Protein AF-A0A843RRA9-F1 (afdb_monomer_lite)

pLDDT: mean 78.69, std 22.49, range [29.92, 98.31]

Sequence (185 aa):
MVGRVSLPRRHGRLGEAALPRPLRYHLAGPRSEPVPTIMHVRDLYIYPLKSCAGGRLDAAQLDRFGLVGDRRWMLVDRAGRFLSQRELPRMALLRVTAYFGALAVSAPDRSTLTVSVPAAQAPRVPVTVWRDRCEALDAGDEAARWMCAFVERECRLVYAPDDFLRPVDRAHVSGRELMGVNSRL

Structure (mmCIF, N/CA/C/O backbone):
data_AF-A0A843RRA9-F1
#
_entry.id   AF-A0A843RRA9-F1
#
loop_
_atom_site.group_PDB
_atom_site.id
_atom_site.type_symbol
_atom_site.label_atom_id
_atom_site.label_alt_id
_atom_site.label_comp_id
_atom_site.label_asym_id
_atom_site.label_entity_id
_atom_site.label_seq_id
_atom_site.pdbx_PDB_ins_code
_atom_site.Cartn_x
_atom_site.Cartn_y
_atom_site.Cartn_z
_atom_site.occupancy
_atom_site.B_iso_or_equiv
_atom_site.auth_seq_id
_atom_site.auth_comp_id
_atom_site.auth_asym_id
_atom_site.auth_atom_id
_atom_site.pdbx_PDB_model_num
ATOM 1 N N . MET A 1 1 ? 96.261 5.147 16.335 1.00 38.25 1 MET A N 1
ATOM 2 C CA . MET A 1 1 ? 97.203 4.018 16.488 1.00 38.25 1 MET A CA 1
ATOM 3 C C . MET A 1 1 ? 96.522 2.772 15.950 1.00 38.25 1 MET A C 1
ATOM 5 O O . MET A 1 1 ? 95.340 2.585 16.199 1.00 38.25 1 MET A O 1
ATOM 9 N N . VAL A 1 2 ? 97.233 2.036 15.104 1.00 32.25 2 VAL A N 1
ATOM 10 C CA . VAL A 1 2 ? 96.758 0.934 14.256 1.00 32.25 2 VAL A CA 1
ATOM 11 C C . VAL A 1 2 ? 96.455 -0.317 15.089 1.00 32.25 2 VAL A C 1
ATOM 13 O O . VAL A 1 2 ? 97.193 -0.613 16.021 1.00 32.25 2 VAL A O 1
ATOM 16 N N . GLY A 1 3 ? 95.430 -1.081 14.701 1.00 31.62 3 GLY A N 1
ATOM 17 C CA . GLY A 1 3 ? 95.184 -2.437 15.200 1.00 31.62 3 GLY A CA 1
ATOM 18 C C . GLY A 1 3 ? 94.235 -3.212 14.284 1.00 31.62 3 GLY A C 1
ATOM 19 O O . GLY A 1 3 ? 93.022 -3.121 14.419 1.00 31.62 3 GLY A O 1
ATOM 20 N N . ARG A 1 4 ? 94.805 -3.938 13.315 1.00 37.12 4 ARG A N 1
ATOM 21 C CA . ARG A 1 4 ? 94.151 -4.973 12.487 1.00 37.12 4 ARG A CA 1
ATOM 22 C C . ARG A 1 4 ? 94.133 -6.310 13.244 1.00 37.12 4 ARG A C 1
ATOM 24 O O . ARG A 1 4 ? 94.991 -6.486 14.101 1.00 37.12 4 ARG A O 1
ATOM 31 N N . VAL A 1 5 ? 93.252 -7.230 12.803 1.00 31.20 5 VAL A N 1
ATOM 32 C CA . VAL A 1 5 ? 93.248 -8.731 12.866 1.00 31.20 5 VAL A CA 1
ATOM 33 C C . VAL A 1 5 ? 91.802 -9.175 13.178 1.00 31.20 5 VAL A C 1
ATOM 35 O O . VAL A 1 5 ? 91.191 -8.590 14.056 1.00 31.20 5 VAL A O 1
ATOM 38 N N . SER A 1 6 ? 91.124 -10.157 12.575 1.00 29.92 6 SER A N 1
ATOM 39 C CA . SER A 1 6 ? 91.285 -11.043 11.411 1.00 29.92 6 SER A CA 1
ATOM 40 C C . SER A 1 6 ? 89.908 -11.690 11.135 1.00 29.92 6 SER A C 1
ATOM 42 O O . SER A 1 6 ? 89.098 -11.834 12.048 1.00 29.92 6 SER A O 1
ATOM 44 N N . LEU A 1 7 ? 89.637 -12.091 9.887 1.00 36.97 7 LEU A N 1
ATOM 45 C CA . LEU A 1 7 ? 88.449 -12.870 9.478 1.00 36.97 7 LEU A CA 1
ATOM 46 C C . LEU A 1 7 ? 88.547 -14.340 9.941 1.00 36.97 7 LEU A C 1
ATOM 48 O O . LEU A 1 7 ? 89.654 -14.855 10.099 1.00 36.97 7 LEU A O 1
ATOM 52 N N . PRO A 1 8 ? 87.417 -15.070 10.007 1.00 35.50 8 PRO A N 1
ATOM 53 C CA . PRO A 1 8 ? 87.211 -16.041 8.933 1.00 35.50 8 PRO A CA 1
ATOM 54 C C . PRO A 1 8 ? 85.776 -16.098 8.396 1.00 35.50 8 PRO A C 1
ATOM 56 O O . PRO A 1 8 ? 84.782 -15.967 9.105 1.00 35.50 8 PRO A O 1
ATOM 59 N N . ARG A 1 9 ? 85.701 -16.378 7.093 1.00 39.75 9 ARG A N 1
ATOM 60 C CA . ARG A 1 9 ? 84.490 -16.778 6.380 1.00 39.75 9 ARG A CA 1
ATOM 61 C C . ARG A 1 9 ? 83.984 -18.119 6.919 1.00 39.75 9 ARG A C 1
ATOM 63 O O . ARG A 1 9 ? 84.727 -19.096 6.908 1.00 39.75 9 ARG A O 1
ATOM 70 N N . ARG A 1 10 ? 82.695 -18.199 7.249 1.00 40.25 10 ARG A N 1
ATOM 71 C CA . ARG A 1 10 ? 81.916 -19.442 7.163 1.00 40.25 10 ARG A CA 1
ATOM 72 C C . ARG A 1 10 ? 80.566 -19.142 6.524 1.00 40.25 10 ARG A C 1
ATOM 74 O O . ARG A 1 10 ? 79.783 -18.353 7.037 1.00 40.25 10 ARG A O 1
ATOM 81 N N . HIS A 1 11 ? 80.336 -19.770 5.375 1.00 39.66 11 HIS A N 1
ATOM 82 C CA . HIS A 1 11 ? 79.011 -19.956 4.799 1.00 39.66 11 HIS A CA 1
ATOM 83 C C . HIS A 1 11 ? 78.177 -20.795 5.773 1.00 39.66 11 HIS A C 1
ATOM 85 O O . HIS A 1 11 ? 78.466 -21.971 5.980 1.00 39.66 11 HIS A O 1
ATOM 91 N N . GLY A 1 12 ? 77.154 -20.184 6.363 1.00 35.34 12 GLY A N 1
ATOM 92 C CA . GLY A 1 12 ? 76.080 -20.869 7.070 1.00 35.34 12 GLY A CA 1
ATOM 93 C C . GLY A 1 12 ? 74.763 -20.502 6.403 1.00 35.34 12 GLY A C 1
ATOM 94 O O . GLY A 1 12 ? 74.360 -19.344 6.445 1.00 35.34 12 GLY A O 1
ATOM 95 N N . ARG A 1 13 ? 74.124 -21.481 5.753 1.00 41.00 13 ARG A N 1
ATOM 96 C CA . ARG A 1 13 ? 72.733 -21.406 5.288 1.00 41.00 13 ARG A CA 1
ATOM 97 C C . ARG A 1 13 ? 71.843 -20.994 6.464 1.00 41.00 13 ARG A C 1
ATOM 99 O O . ARG A 1 13 ? 71.737 -21.752 7.424 1.00 41.00 13 ARG A O 1
ATOM 106 N N . LEU A 1 14 ? 71.183 -19.844 6.368 1.00 38.94 14 LEU A N 1
ATOM 107 C CA . LEU A 1 14 ? 69.994 -19.556 7.166 1.00 38.94 14 LEU A CA 1
ATOM 108 C C . LEU A 1 14 ? 68.774 -19.893 6.314 1.00 38.94 14 LEU A C 1
ATOM 110 O O . LEU A 1 14 ? 68.694 -19.513 5.147 1.00 38.94 14 LEU A O 1
ATOM 114 N N . GLY A 1 15 ? 67.910 -20.716 6.901 1.00 36.00 15 GLY A N 1
ATOM 115 C CA . GLY A 1 15 ? 66.769 -21.341 6.260 1.00 36.00 15 GLY A CA 1
ATOM 116 C C . GLY A 1 15 ? 65.791 -20.333 5.670 1.00 36.00 15 GLY A C 1
ATOM 117 O O . GLY A 1 15 ? 65.491 -19.292 6.248 1.00 36.00 15 GLY A O 1
ATOM 118 N N . GLU A 1 16 ? 65.300 -20.707 4.501 1.00 39.56 16 GLU A N 1
ATOM 119 C CA . GLU A 1 16 ? 64.172 -20.131 3.794 1.00 39.56 16 GLU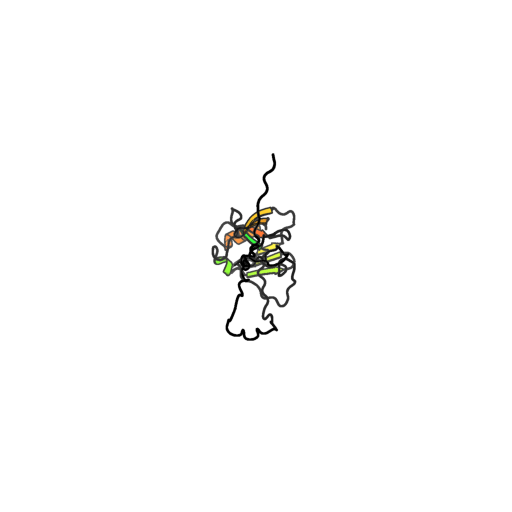 A CA 1
ATOM 120 C C . GLU A 1 16 ? 62.945 -20.110 4.723 1.00 39.56 16 GLU A C 1
ATOM 122 O O . GLU A 1 16 ? 62.386 -21.152 5.072 1.00 39.56 16 GLU A O 1
ATOM 127 N N . ALA A 1 17 ? 62.553 -18.921 5.185 1.00 41.22 17 ALA A N 1
ATOM 128 C CA . ALA A 1 17 ? 61.300 -18.735 5.900 1.00 41.22 17 ALA A CA 1
ATOM 129 C C . ALA A 1 17 ? 60.154 -18.946 4.902 1.00 41.22 17 ALA A C 1
ATOM 131 O O . ALA A 1 17 ? 59.874 -18.092 4.061 1.00 41.22 17 ALA A O 1
ATOM 132 N N . ALA A 1 18 ? 59.531 -20.123 4.965 1.00 43.06 18 ALA A N 1
ATOM 133 C CA . ALA A 1 18 ? 58.407 -20.489 4.121 1.00 43.06 18 ALA A CA 1
ATOM 134 C C . ALA A 1 18 ? 57.249 -19.490 4.294 1.00 43.06 18 ALA A C 1
ATOM 136 O O . ALA A 1 18 ? 56.722 -19.308 5.393 1.00 43.06 18 ALA A O 1
ATOM 137 N N . LEU A 1 19 ? 56.835 -18.866 3.191 1.00 42.00 19 LEU A N 1
ATOM 138 C CA . LEU A 1 19 ? 55.590 -18.105 3.101 1.00 42.00 19 LEU A CA 1
ATOM 139 C C . LEU A 1 19 ? 54.398 -19.017 3.460 1.00 42.00 19 LEU A C 1
ATOM 141 O O . LEU A 1 19 ? 54.399 -20.194 3.078 1.00 42.00 19 LEU A O 1
ATOM 145 N N . PRO A 1 20 ? 53.360 -18.518 4.158 1.00 44.31 20 PRO A N 1
ATOM 146 C CA . PRO A 1 20 ? 52.191 -19.329 4.466 1.00 44.31 20 PRO A CA 1
ATOM 147 C C . PRO A 1 20 ? 51.510 -19.778 3.167 1.00 44.31 20 PRO A C 1
ATOM 149 O O . PRO A 1 20 ? 51.186 -18.973 2.293 1.00 44.31 20 PRO A O 1
ATOM 152 N N . ARG A 1 21 ? 51.304 -21.094 3.038 1.00 44.41 21 ARG A N 1
ATOM 153 C CA . ARG A 1 21 ? 50.558 -21.697 1.927 1.00 44.41 21 ARG A CA 1
ATOM 154 C C . ARG A 1 21 ? 49.138 -21.115 1.897 1.00 44.41 21 ARG A C 1
ATOM 156 O O . ARG A 1 21 ? 48.507 -21.063 2.953 1.00 44.41 21 ARG A O 1
ATOM 163 N N . PRO A 1 22 ? 48.590 -20.740 0.727 1.00 39.53 22 PRO A N 1
ATOM 164 C CA . PRO A 1 22 ? 47.191 -20.352 0.649 1.00 39.53 22 PRO A CA 1
ATOM 165 C C . PRO A 1 22 ? 46.326 -21.544 1.064 1.00 39.53 22 PRO A C 1
ATOM 167 O O . PRO A 1 22 ? 46.535 -22.669 0.597 1.00 39.53 22 PRO A O 1
ATOM 170 N N . LEU A 1 23 ? 45.368 -21.295 1.959 1.00 35.94 23 LEU A N 1
ATOM 171 C CA . LEU A 1 23 ? 44.340 -22.258 2.340 1.00 35.94 23 LEU A CA 1
ATOM 172 C C . LEU A 1 23 ? 43.607 -22.706 1.071 1.00 35.94 23 LEU A C 1
ATOM 174 O O . LEU A 1 23 ? 42.795 -21.978 0.502 1.00 35.94 23 LEU A O 1
ATOM 178 N N . ARG A 1 24 ? 43.923 -23.915 0.601 1.00 37.47 24 ARG A N 1
ATOM 179 C CA . ARG A 1 24 ? 43.141 -24.594 -0.426 1.00 37.47 24 ARG A CA 1
ATOM 180 C C . ARG A 1 24 ? 41.844 -25.040 0.234 1.00 37.47 24 ARG A C 1
ATOM 182 O O . ARG A 1 24 ? 41.838 -26.041 0.943 1.00 37.47 24 ARG A O 1
ATOM 189 N N . TYR A 1 25 ? 40.751 -24.332 -0.022 1.00 36.88 25 TYR A N 1
ATOM 190 C CA . TYR A 1 25 ? 39.417 -24.873 0.217 1.00 36.88 25 TYR A CA 1
ATOM 191 C C . TYR A 1 25 ? 39.223 -26.081 -0.712 1.00 36.88 25 TYR A C 1
ATOM 193 O O . TYR A 1 25 ? 38.842 -25.936 -1.870 1.00 36.88 25 TYR A O 1
ATOM 201 N N . HIS A 1 26 ? 39.549 -27.287 -0.241 1.00 38.84 26 HIS A N 1
ATOM 202 C CA . HIS A 1 26 ? 39.061 -28.518 -0.860 1.00 38.84 26 HIS A CA 1
ATOM 203 C C . HIS A 1 26 ? 37.593 -28.681 -0.465 1.00 38.84 26 HIS A C 1
ATOM 205 O O . HIS A 1 26 ? 37.266 -29.347 0.512 1.00 38.84 26 HIS A O 1
ATOM 211 N N . LEU A 1 27 ? 36.701 -28.056 -1.234 1.00 46.78 27 LEU A N 1
ATOM 212 C CA . LEU A 1 27 ? 35.293 -28.435 -1.265 1.00 46.78 27 LEU A CA 1
ATOM 213 C C . LEU A 1 27 ? 35.174 -29.753 -2.041 1.00 46.78 27 LEU A C 1
ATOM 215 O O . LEU A 1 27 ? 34.766 -29.776 -3.197 1.00 46.78 27 LEU A O 1
ATOM 219 N N . ALA A 1 28 ? 35.544 -30.865 -1.407 1.00 48.91 28 ALA A N 1
ATOM 220 C CA . ALA A 1 28 ? 35.089 -32.184 -1.835 1.00 48.91 28 ALA A CA 1
ATOM 221 C C . ALA A 1 28 ? 33.664 -32.401 -1.294 1.00 48.91 28 ALA A C 1
ATOM 223 O O . ALA A 1 28 ? 33.433 -33.222 -0.412 1.00 48.91 28 ALA A O 1
ATOM 224 N N . GLY A 1 29 ? 32.717 -31.588 -1.772 1.00 51.97 29 GLY A N 1
ATOM 225 C CA . GLY A 1 29 ? 31.290 -31.871 -1.629 1.00 51.97 29 GLY A CA 1
ATOM 226 C C . GLY A 1 29 ? 30.862 -32.924 -2.659 1.00 51.97 29 GLY A C 1
ATOM 227 O O . GLY A 1 29 ? 31.541 -33.066 -3.683 1.00 51.97 29 GLY A O 1
ATOM 228 N N . PRO A 1 30 ? 29.771 -33.678 -2.421 1.00 57.44 30 PRO A N 1
ATOM 229 C CA . PRO A 1 30 ? 29.229 -34.593 -3.423 1.00 57.44 30 PRO A CA 1
ATOM 230 C C . PRO A 1 30 ? 29.022 -33.829 -4.733 1.00 57.44 30 PRO A C 1
ATOM 232 O O . PRO A 1 30 ? 28.574 -32.681 -4.706 1.00 57.44 30 PRO A O 1
ATOM 235 N N . ARG A 1 31 ? 29.407 -34.450 -5.859 1.00 53.69 31 ARG A N 1
ATOM 236 C CA . ARG A 1 31 ? 29.246 -33.898 -7.212 1.00 53.69 31 ARG A CA 1
ATOM 237 C C . ARG A 1 31 ? 27.865 -33.256 -7.314 1.00 53.69 31 ARG A C 1
ATOM 239 O O . ARG A 1 31 ? 26.862 -33.958 -7.236 1.00 53.69 31 ARG A O 1
ATOM 246 N N . SER A 1 32 ? 27.830 -31.932 -7.440 1.00 62.16 32 SER A N 1
ATOM 247 C CA . SER A 1 32 ? 26.607 -31.204 -7.729 1.00 62.16 32 SER A CA 1
ATOM 248 C C . SER A 1 32 ? 26.078 -31.728 -9.060 1.00 62.16 32 SER A C 1
ATOM 250 O O . SER A 1 32 ? 26.718 -31.523 -10.095 1.00 62.16 32 SER A O 1
ATOM 252 N N . GLU A 1 33 ? 24.954 -32.438 -9.023 1.00 66.50 33 GLU A N 1
ATOM 253 C CA . GLU A 1 33 ? 24.128 -32.691 -10.204 1.00 66.50 33 GLU A CA 1
ATOM 254 C C . GLU A 1 33 ? 23.994 -31.380 -11.002 1.00 66.50 33 GLU A C 1
ATOM 256 O O . GLU A 1 33 ? 23.881 -30.308 -10.388 1.00 66.50 33 GLU A O 1
ATOM 261 N N . PRO A 1 34 ? 24.053 -31.413 -12.345 1.00 67.75 34 PRO A N 1
ATOM 262 C CA . PRO A 1 34 ? 23.887 -30.213 -13.149 1.00 67.75 34 PRO A CA 1
ATOM 263 C C . PRO A 1 34 ? 22.548 -29.559 -12.799 1.00 67.75 34 PRO A C 1
ATOM 265 O O . PRO A 1 34 ? 21.479 -30.115 -13.046 1.00 67.75 34 PRO A O 1
ATOM 268 N N . VAL A 1 35 ? 22.610 -28.368 -12.198 1.00 69.38 35 VAL A N 1
ATOM 269 C CA . VAL A 1 35 ? 21.420 -27.553 -11.955 1.00 69.38 35 VAL A CA 1
ATOM 270 C C . VAL A 1 35 ? 20.801 -27.270 -13.327 1.00 69.38 35 VAL A C 1
ATOM 272 O O . VAL A 1 35 ? 21.536 -26.836 -14.223 1.00 69.38 35 VAL A O 1
ATOM 275 N N . PRO A 1 36 ? 19.494 -27.519 -13.531 1.00 71.62 36 PRO A N 1
ATOM 276 C CA . PRO A 1 36 ? 18.834 -27.217 -14.792 1.00 71.62 36 PRO A CA 1
ATOM 277 C C . PRO A 1 36 ? 19.166 -25.787 -15.220 1.00 71.62 36 PRO A C 1
ATOM 279 O O . PRO A 1 36 ? 18.903 -24.831 -14.493 1.00 71.62 36 PRO A O 1
ATOM 282 N N . THR A 1 37 ? 19.791 -25.640 -16.387 1.00 77.62 37 THR A N 1
ATOM 283 C CA . THR A 1 37 ? 20.286 -24.339 -16.872 1.00 77.62 37 THR A CA 1
ATOM 284 C C . THR A 1 37 ? 19.154 -23.456 -17.403 1.00 77.62 37 THR A C 1
ATOM 286 O O . THR A 1 37 ? 19.357 -22.277 -17.674 1.00 77.62 37 THR A O 1
ATOM 289 N N . ILE A 1 38 ? 17.953 -24.024 -17.543 1.00 84.75 38 ILE A N 1
ATOM 290 C CA . ILE A 1 38 ? 16.752 -23.338 -18.003 1.00 84.75 38 ILE A CA 1
ATOM 291 C C . ILE A 1 38 ? 15.787 -23.231 -16.826 1.00 84.75 38 ILE A C 1
ATOM 293 O O . ILE A 1 38 ? 15.328 -24.239 -16.287 1.00 84.75 38 ILE A O 1
ATOM 297 N N . MET A 1 39 ? 15.474 -21.994 -16.444 1.00 87.56 39 MET A N 1
ATOM 298 C CA . MET A 1 39 ? 14.414 -21.685 -15.490 1.00 87.56 39 MET A CA 1
ATOM 299 C C . MET A 1 39 ? 13.203 -21.134 -16.234 1.00 87.56 39 MET A C 1
ATOM 301 O O . MET A 1 39 ? 13.336 -20.289 -17.117 1.00 87.56 39 MET A O 1
ATOM 305 N N . HIS A 1 40 ? 12.017 -21.588 -15.839 1.00 89.88 40 HIS A N 1
ATOM 306 C CA . HIS A 1 40 ? 10.748 -21.073 -16.337 1.00 89.88 40 HIS A CA 1
ATOM 307 C C . HIS A 1 40 ? 10.017 -20.339 -15.215 1.00 89.88 40 HIS A C 1
ATOM 309 O O . HIS A 1 40 ? 9.815 -20.887 -14.130 1.00 89.88 40 HIS A O 1
ATOM 315 N N . VAL A 1 41 ? 9.593 -19.104 -15.485 1.00 91.50 41 VAL A N 1
ATOM 316 C CA . VAL A 1 41 ? 8.672 -18.378 -14.606 1.00 91.50 41 VAL A CA 1
ATOM 317 C C . VAL A 1 41 ? 7.282 -18.971 -14.805 1.00 91.50 41 VAL A C 1
ATOM 319 O O . VAL A 1 41 ? 6.731 -18.892 -15.899 1.00 91.50 41 VAL A O 1
ATOM 322 N N . ARG A 1 42 ? 6.730 -19.595 -13.760 1.00 93.81 42 ARG A N 1
ATOM 323 C CA . ARG A 1 42 ? 5.389 -20.197 -13.810 1.00 93.81 42 ARG A CA 1
ATOM 324 C C . ARG A 1 42 ? 4.286 -19.152 -13.672 1.00 93.81 42 ARG A C 1
ATOM 326 O O . ARG A 1 42 ? 3.337 -19.162 -14.442 1.00 93.81 42 ARG A O 1
ATOM 333 N N . ASP A 1 43 ? 4.421 -18.272 -12.685 1.00 94.12 43 ASP A N 1
ATOM 334 C CA . ASP A 1 43 ? 3.432 -17.252 -12.355 1.00 94.12 43 ASP A CA 1
ATOM 335 C C . ASP A 1 43 ? 4.138 -15.984 -11.864 1.00 94.12 43 ASP A C 1
ATOM 337 O O . ASP A 1 43 ? 5.193 -16.051 -11.223 1.00 94.12 43 ASP A O 1
ATOM 341 N N . LEU A 1 44 ? 3.527 -14.830 -12.132 1.00 93.56 44 LEU A N 1
ATOM 342 C CA . LEU A 1 44 ? 3.950 -13.528 -11.626 1.00 93.56 44 LEU A CA 1
ATOM 343 C C . LEU A 1 44 ? 2.907 -12.998 -10.649 1.00 93.56 44 LEU A C 1
ATOM 345 O O . LEU A 1 44 ? 1.706 -13.136 -10.877 1.00 93.56 44 LEU A O 1
ATOM 349 N N . TYR A 1 45 ? 3.369 -12.362 -9.577 1.00 93.31 45 TYR A N 1
ATOM 350 C CA . TYR A 1 45 ? 2.502 -11.752 -8.575 1.00 93.31 45 TYR A CA 1
ATOM 351 C C . TYR A 1 45 ? 2.981 -10.348 -8.233 1.00 93.31 45 TYR A C 1
ATOM 353 O O . TYR A 1 45 ? 4.183 -10.117 -8.104 1.00 93.31 45 TYR A O 1
ATOM 361 N N . ILE A 1 46 ? 2.028 -9.442 -8.028 1.00 92.81 46 ILE A N 1
ATOM 362 C CA . ILE A 1 46 ? 2.262 -8.080 -7.549 1.00 92.81 46 ILE A CA 1
ATOM 363 C C . ILE A 1 46 ? 1.565 -7.853 -6.211 1.00 92.81 46 ILE A C 1
ATOM 365 O O . ILE A 1 46 ? 0.457 -8.334 -5.982 1.00 92.81 46 ILE A O 1
ATOM 369 N N . TYR A 1 47 ? 2.206 -7.083 -5.341 1.00 94.56 47 TYR A N 1
ATOM 370 C CA . TYR A 1 47 ? 1.760 -6.752 -3.993 1.00 94.56 47 TYR A CA 1
ATOM 371 C C . TYR A 1 47 ? 1.797 -5.232 -3.804 1.00 94.56 47 TYR A C 1
ATOM 373 O O . TYR A 1 47 ? 2.703 -4.720 -3.142 1.00 94.56 47 TYR A O 1
ATOM 381 N N . PRO A 1 48 ? 0.839 -4.472 -4.369 1.00 94.06 48 PRO A N 1
ATOM 382 C CA . PRO A 1 48 ? 0.909 -3.011 -4.348 1.00 94.06 48 PRO A CA 1
ATOM 383 C C . PRO A 1 48 ? 0.940 -2.433 -2.929 1.00 94.06 48 PRO A C 1
ATOM 385 O O . PRO A 1 48 ? 1.691 -1.496 -2.658 1.00 94.06 48 PRO A O 1
ATOM 388 N N . LEU A 1 49 ? 0.167 -3.035 -2.016 1.00 95.44 49 LEU A N 1
ATOM 389 C CA . LEU A 1 49 ? 0.149 -2.732 -0.587 1.00 95.44 49 LEU A CA 1
ATOM 390 C C . LEU A 1 49 ? 0.941 -3.785 0.189 1.00 95.44 49 LEU A C 1
ATOM 392 O O . LEU A 1 49 ? 0.657 -4.984 0.125 1.00 95.44 49 LEU A O 1
ATOM 396 N N . LYS A 1 50 ? 1.934 -3.329 0.954 1.00 92.38 50 LYS A N 1
ATOM 397 C CA . LYS A 1 50 ? 2.759 -4.187 1.801 1.00 92.38 50 LYS A CA 1
ATOM 398 C C . LYS A 1 50 ? 1.882 -4.939 2.807 1.00 92.38 50 LYS A C 1
ATOM 400 O O . LYS A 1 50 ? 1.003 -4.352 3.429 1.00 92.38 50 LYS A O 1
ATOM 405 N N . SER A 1 51 ? 2.182 -6.227 3.000 1.00 89.62 51 SER A N 1
ATOM 406 C CA . SER A 1 51 ? 1.493 -7.108 3.957 1.00 89.62 51 SER A CA 1
ATOM 407 C C . SER A 1 51 ? 0.033 -7.468 3.624 1.00 89.62 51 SER A C 1
ATOM 409 O O . SER A 1 51 ? -0.680 -7.973 4.489 1.00 89.62 51 SER A O 1
ATOM 411 N N . CYS A 1 52 ? -0.389 -7.296 2.370 1.00 87.12 52 CYS A N 1
ATOM 412 C CA . CYS A 1 52 ? -1.683 -7.767 1.866 1.00 87.12 52 CYS A CA 1
ATOM 413 C C . CYS A 1 52 ? -1.524 -8.889 0.832 1.00 87.12 52 CYS A C 1
ATOM 415 O O . CYS A 1 52 ? -0.411 -9.199 0.399 1.00 87.12 52 CYS A O 1
ATOM 417 N N . ALA A 1 53 ? -2.643 -9.508 0.447 1.00 83.25 53 ALA A N 1
ATOM 418 C CA . ALA A 1 53 ? -2.661 -10.493 -0.628 1.00 83.25 53 ALA A CA 1
ATOM 419 C C . ALA A 1 53 ? -2.262 -9.848 -1.965 1.00 83.25 53 ALA A C 1
ATOM 421 O O . ALA A 1 53 ? -2.686 -8.733 -2.279 1.00 83.25 53 ALA A O 1
ATOM 422 N N . GLY A 1 54 ? -1.439 -10.557 -2.737 1.00 83.94 54 GLY A N 1
ATOM 423 C CA . GLY A 1 54 ? -1.029 -10.130 -4.070 1.00 83.94 54 GLY A CA 1
ATOM 424 C C . GLY A 1 54 ? -2.018 -10.549 -5.155 1.00 83.94 54 GLY A C 1
ATOM 425 O O . GLY A 1 54 ? -2.848 -11.436 -4.952 1.00 83.94 54 GLY A O 1
ATOM 426 N N . GLY A 1 55 ? -1.903 -9.921 -6.321 1.00 87.50 55 GLY A N 1
ATOM 427 C CA . GLY A 1 55 ? -2.637 -10.275 -7.534 1.00 87.50 55 GLY A CA 1
ATOM 428 C C . GLY A 1 55 ? -1.730 -10.972 -8.543 1.00 87.50 55 GLY A C 1
ATOM 429 O O . GLY A 1 55 ? -0.562 -10.606 -8.668 1.00 87.50 55 GLY A O 1
ATOM 430 N N . ARG A 1 56 ? -2.260 -11.969 -9.259 1.00 91.56 56 ARG A N 1
ATOM 431 C CA . ARG A 1 56 ? -1.541 -12.633 -10.354 1.00 91.56 56 ARG A CA 1
ATOM 432 C C . ARG A 1 56 ? -1.457 -11.698 -11.563 1.00 91.56 56 ARG A C 1
ATOM 434 O O . ARG A 1 56 ? -2.442 -11.041 -11.888 1.00 91.56 56 ARG A O 1
ATOM 441 N N . LEU A 1 57 ? -0.306 -11.667 -12.222 1.00 91.00 57 LEU A N 1
ATOM 442 C CA . LEU A 1 57 ? -0.068 -10.928 -13.458 1.00 91.00 57 LEU A CA 1
ATOM 443 C C . LEU A 1 57 ? 0.261 -11.891 -14.598 1.00 91.00 57 LEU A C 1
ATOM 445 O O . LEU A 1 57 ? 0.937 -12.895 -14.384 1.00 91.00 57 LEU A O 1
ATOM 449 N N . ASP A 1 58 ? -0.157 -11.536 -15.811 1.00 92.38 58 ASP A N 1
ATOM 450 C CA . ASP A 1 58 ? 0.259 -12.243 -17.029 1.00 92.38 58 ASP A CA 1
ATOM 451 C C . ASP A 1 58 ? 1.592 -11.692 -17.572 1.00 92.38 58 ASP A C 1
ATOM 453 O O . ASP A 1 58 ? 2.385 -12.423 -18.159 1.00 92.38 58 ASP A O 1
ATOM 457 N N . ALA A 1 59 ? 1.870 -10.407 -17.333 1.00 91.56 59 ALA A N 1
ATOM 458 C CA . ALA A 1 59 ? 3.126 -9.739 -17.660 1.00 91.56 59 ALA A CA 1
ATOM 459 C C . ALA A 1 59 ? 3.393 -8.585 -16.679 1.00 91.56 59 ALA A C 1
ATOM 461 O O . ALA A 1 59 ? 2.465 -8.046 -16.075 1.00 91.56 59 ALA A O 1
ATOM 462 N N . ALA A 1 60 ? 4.657 -8.186 -16.532 1.00 91.25 60 ALA A N 1
ATOM 463 C CA . ALA A 1 60 ? 5.058 -7.075 -15.672 1.00 91.25 60 ALA A CA 1
ATOM 464 C C . ALA A 1 60 ? 6.183 -6.254 -16.313 1.00 91.25 60 ALA A C 1
ATOM 466 O O . ALA A 1 60 ? 7.033 -6.795 -17.020 1.00 91.25 60 ALA A O 1
ATOM 467 N N . GLN A 1 61 ? 6.200 -4.952 -16.029 1.00 91.00 61 GLN A N 1
ATOM 468 C CA . GLN A 1 61 ? 7.340 -4.085 -16.323 1.00 91.00 61 GLN A CA 1
ATOM 469 C C . GLN A 1 61 ? 8.291 -4.074 -15.128 1.00 91.00 61 GLN A C 1
ATOM 471 O O . GLN A 1 61 ? 7.844 -4.129 -13.979 1.00 91.00 61 GLN A O 1
ATOM 476 N N . LEU A 1 62 ? 9.591 -3.989 -15.407 1.00 91.19 62 LEU A N 1
ATOM 477 C CA . LEU A 1 62 ? 10.631 -3.882 -14.391 1.00 91.19 62 LEU A CA 1
ATOM 478 C C . LEU A 1 62 ? 11.269 -2.493 -14.429 1.00 91.19 62 LEU A C 1
ATOM 480 O O . LEU A 1 62 ? 11.555 -1.964 -15.502 1.00 91.19 62 LEU A O 1
ATOM 484 N N . ASP A 1 63 ? 11.528 -1.938 -13.252 1.00 85.31 63 ASP A N 1
ATOM 485 C CA . ASP A 1 63 ? 12.375 -0.771 -13.041 1.00 85.31 63 ASP A CA 1
ATOM 486 C C . ASP A 1 63 ? 13.544 -1.130 -12.101 1.00 85.31 63 ASP A C 1
ATOM 488 O O . ASP A 1 63 ? 13.737 -2.286 -11.713 1.00 85.31 63 ASP A O 1
ATOM 492 N N . ARG A 1 64 ? 14.335 -0.127 -11.701 1.00 81.81 64 ARG A N 1
ATOM 493 C CA . ARG A 1 64 ? 15.466 -0.312 -10.771 1.00 81.81 64 ARG A CA 1
ATOM 494 C C . ARG A 1 64 ? 15.070 -0.824 -9.373 1.00 81.81 64 ARG A C 1
ATOM 496 O O . ARG A 1 64 ? 15.945 -1.152 -8.580 1.00 81.81 64 ARG A O 1
ATOM 503 N N . PHE A 1 65 ? 13.781 -0.835 -9.044 1.00 78.69 65 PHE A N 1
ATOM 504 C CA . PHE A 1 65 ? 13.221 -1.270 -7.765 1.00 78.69 65 PHE A CA 1
ATOM 505 C C . PHE A 1 65 ? 12.508 -2.628 -7.844 1.00 78.69 65 PHE A C 1
ATOM 507 O O . PHE A 1 65 ? 12.108 -3.160 -6.804 1.00 78.69 65 PHE A O 1
ATOM 514 N N . GLY A 1 66 ? 12.376 -3.209 -9.040 1.00 88.06 66 GLY A N 1
ATOM 515 C CA . GLY A 1 66 ? 11.698 -4.479 -9.281 1.00 88.06 66 GLY A CA 1
ATOM 516 C C . GLY A 1 66 ? 10.466 -4.301 -10.162 1.00 88.06 66 GLY A C 1
ATOM 517 O O . GLY A 1 66 ? 10.501 -3.558 -11.137 1.00 88.06 66 GLY A O 1
ATOM 518 N N . LEU A 1 67 ? 9.380 -5.015 -9.856 1.00 90.69 67 LEU A N 1
ATOM 519 C CA . LEU A 1 67 ? 8.127 -4.877 -10.598 1.00 90.69 67 LEU A CA 1
ATOM 520 C C . LEU A 1 67 ? 7.552 -3.474 -1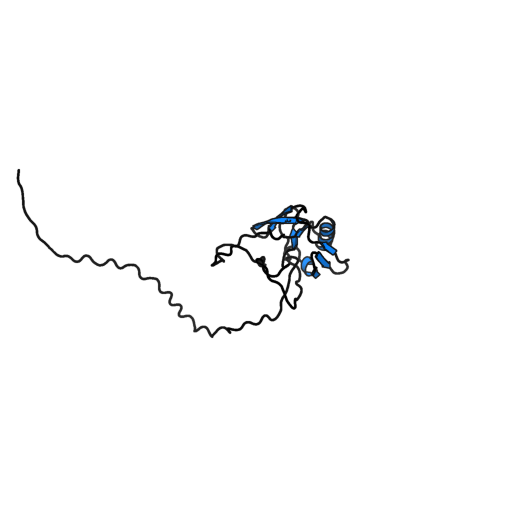0.368 1.00 90.69 67 LEU A C 1
ATOM 522 O O . LEU A 1 67 ? 7.370 -3.049 -9.225 1.00 90.69 67 LEU A O 1
ATOM 526 N N . VAL A 1 68 ? 7.237 -2.768 -11.453 1.00 88.81 68 VAL A N 1
ATOM 527 C CA . VAL A 1 68 ? 6.640 -1.430 -11.386 1.00 88.81 68 VAL A CA 1
ATOM 528 C C . VAL A 1 68 ? 5.350 -1.485 -10.561 1.00 88.81 68 VAL A C 1
ATOM 530 O O . VAL A 1 68 ? 4.465 -2.300 -10.816 1.00 88.81 68 VAL A O 1
ATOM 533 N N . GLY A 1 69 ? 5.251 -0.614 -9.554 1.00 88.50 69 GLY A N 1
ATOM 534 C CA . GLY A 1 69 ? 4.105 -0.548 -8.642 1.00 88.50 69 GLY A CA 1
ATOM 535 C C . GLY A 1 69 ? 4.114 -1.563 -7.490 1.00 88.50 69 GLY A C 1
ATOM 536 O O . GLY A 1 69 ? 3.245 -1.480 -6.620 1.00 88.50 69 GLY A O 1
ATOM 537 N N . ASP A 1 70 ? 5.085 -2.480 -7.420 1.00 91.31 70 ASP A N 1
ATOM 538 C CA . ASP A 1 70 ? 5.173 -3.444 -6.319 1.00 91.31 70 ASP A CA 1
ATOM 539 C C . ASP A 1 70 ? 5.580 -2.763 -5.005 1.00 91.31 70 ASP A C 1
ATOM 541 O O . ASP A 1 70 ? 6.538 -1.990 -4.943 1.00 91.31 70 ASP A O 1
ATOM 545 N N . ARG A 1 71 ? 4.838 -3.059 -3.931 1.00 92.25 71 ARG A N 1
ATOM 546 C CA . ARG A 1 71 ? 5.097 -2.622 -2.546 1.00 92.25 71 ARG A CA 1
ATOM 547 C C . ARG A 1 71 ? 5.317 -1.117 -2.393 1.00 92.25 71 ARG A C 1
ATOM 549 O O . ARG A 1 71 ? 6.114 -0.685 -1.555 1.00 92.25 71 ARG A O 1
ATOM 556 N N . ARG A 1 72 ? 4.606 -0.324 -3.196 1.00 93.44 72 ARG A N 1
ATOM 557 C CA . ARG A 1 72 ? 4.639 1.142 -3.134 1.00 93.44 72 ARG A CA 1
ATOM 558 C C . ARG A 1 72 ? 3.726 1.714 -2.061 1.00 93.44 72 ARG A C 1
ATOM 560 O O . ARG A 1 72 ? 3.896 2.863 -1.693 1.00 93.44 72 ARG A O 1
ATOM 567 N N . TRP A 1 73 ? 2.802 0.929 -1.523 1.00 96.12 73 TRP A N 1
ATOM 568 C CA . TRP A 1 73 ? 1.902 1.361 -0.461 1.00 96.12 73 TRP A CA 1
ATOM 569 C C . TRP A 1 73 ? 2.183 0.610 0.834 1.00 96.12 73 TRP A C 1
ATOM 571 O O . TRP A 1 73 ? 2.562 -0.565 0.819 1.00 96.12 73 TRP A O 1
ATOM 581 N N . MET A 1 74 ? 1.958 1.259 1.973 1.00 97.00 74 MET A N 1
ATOM 582 C CA . MET A 1 74 ? 2.033 0.615 3.285 1.00 97.00 74 MET A CA 1
ATOM 583 C C . MET A 1 74 ? 1.174 1.331 4.324 1.00 97.00 74 MET A C 1
ATOM 585 O O . MET A 1 74 ? 0.850 2.507 4.175 1.00 97.00 74 MET A O 1
ATOM 589 N N . LEU A 1 75 ? 0.834 0.610 5.392 1.00 98.00 75 LEU A N 1
ATOM 590 C CA . LEU A 1 75 ? 0.269 1.198 6.600 1.00 98.00 75 LEU A CA 1
ATOM 591 C C . LEU A 1 75 ? 1.374 1.546 7.5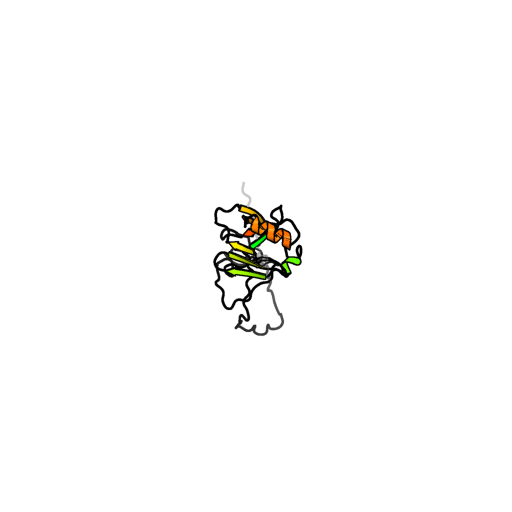91 1.00 98.00 75 LEU A C 1
ATOM 593 O O . LEU A 1 75 ? 2.300 0.756 7.796 1.00 98.00 75 LEU A O 1
ATOM 597 N N . VAL A 1 76 ? 1.235 2.694 8.243 1.00 98.00 76 VAL A N 1
ATOM 598 C CA . VAL A 1 76 ? 2.097 3.120 9.349 1.00 98.00 76 VAL A CA 1
ATOM 599 C C . VAL A 1 76 ? 1.268 3.522 10.561 1.00 98.00 76 VAL A C 1
ATOM 601 O O . VAL A 1 76 ? 0.140 3.988 10.411 1.00 98.00 76 VAL A O 1
ATOM 604 N N . ASP A 1 77 ? 1.805 3.328 11.763 1.00 97.12 77 ASP A N 1
ATOM 605 C CA . ASP A 1 77 ? 1.193 3.849 12.988 1.00 97.12 77 ASP A CA 1
ATOM 606 C C . ASP A 1 77 ? 1.463 5.354 13.169 1.00 97.12 77 ASP A C 1
ATOM 608 O O . ASP A 1 77 ? 2.116 6.002 12.349 1.00 97.12 77 ASP A O 1
ATOM 612 N N . ARG A 1 78 ? 0.962 5.926 14.271 1.00 95.19 78 ARG A N 1
ATOM 613 C CA . ARG A 1 78 ? 1.149 7.345 14.617 1.00 95.19 78 ARG A CA 1
ATOM 614 C C . ARG A 1 78 ? 2.622 7.760 14.741 1.00 95.19 78 ARG A C 1
ATOM 616 O O . ARG A 1 78 ? 2.930 8.935 14.574 1.00 95.19 78 ARG A O 1
ATOM 623 N N . ALA A 1 79 ? 3.523 6.821 15.031 1.00 95.56 79 ALA A N 1
ATOM 624 C CA . ALA A 1 79 ? 4.960 7.073 15.100 1.00 95.56 79 ALA A CA 1
ATOM 625 C C . ALA A 1 79 ? 5.662 6.884 13.739 1.00 95.56 79 ALA A C 1
ATOM 627 O O . ALA A 1 79 ? 6.890 6.937 13.672 1.00 95.56 79 ALA A O 1
ATOM 628 N N . GLY A 1 80 ? 4.910 6.633 12.661 1.00 96.00 80 GLY A N 1
ATOM 629 C CA . GLY A 1 80 ? 5.452 6.372 11.330 1.00 96.00 80 GLY A CA 1
ATOM 630 C C . GLY A 1 80 ? 6.055 4.973 11.185 1.00 96.00 80 GLY A C 1
ATOM 631 O O . GLY A 1 80 ? 6.746 4.687 10.206 1.00 96.00 80 GLY A O 1
ATOM 632 N N . ARG A 1 81 ? 5.843 4.065 12.141 1.00 96.62 81 ARG A N 1
ATOM 633 C CA . ARG A 1 81 ? 6.392 2.711 12.053 1.00 96.62 81 ARG A CA 1
ATOM 634 C C . ARG A 1 81 ? 5.496 1.853 11.172 1.00 96.62 81 ARG A C 1
ATOM 636 O O . ARG A 1 81 ? 4.283 1.811 11.366 1.00 96.62 81 ARG A O 1
ATOM 643 N N . PHE A 1 82 ? 6.108 1.151 10.222 1.00 95.75 82 PHE A N 1
ATOM 644 C CA . PHE A 1 82 ? 5.412 0.205 9.356 1.00 95.75 82 PHE A CA 1
ATOM 645 C C . PHE A 1 82 ? 4.632 -0.843 10.169 1.00 95.75 82 PHE A C 1
ATOM 647 O O . PHE A 1 82 ? 5.184 -1.455 11.085 1.00 95.75 82 PHE A O 1
ATOM 654 N N . LEU A 1 83 ? 3.369 -1.057 9.790 1.00 96.38 83 LEU A N 1
ATOM 655 C CA . LEU A 1 83 ? 2.466 -2.046 10.373 1.00 96.38 83 LEU A CA 1
ATOM 656 C C . LEU A 1 83 ? 2.373 -3.278 9.471 1.00 96.38 83 LEU A C 1
ATOM 658 O O . LEU A 1 83 ? 1.910 -3.205 8.332 1.00 96.38 83 LEU A O 1
ATOM 662 N N . SER A 1 84 ? 2.810 -4.422 9.994 1.00 94.62 84 SER A N 1
ATOM 663 C CA . SER A 1 84 ? 2.822 -5.687 9.257 1.00 94.62 84 SER A CA 1
ATOM 664 C C . SER A 1 84 ? 1.546 -6.512 9.444 1.00 94.62 84 SER A C 1
ATOM 666 O O . SER A 1 84 ? 0.825 -6.359 10.425 1.00 94.62 84 SER A O 1
ATOM 668 N N . GLN A 1 85 ? 1.321 -7.492 8.561 1.00 94.00 85 GLN A N 1
ATOM 669 C CA . GLN A 1 85 ? 0.239 -8.479 8.718 1.00 94.00 85 GLN A CA 1
ATOM 670 C C . GLN A 1 85 ? 0.367 -9.289 10.019 1.00 94.00 85 GLN A C 1
ATOM 672 O O . GLN A 1 85 ? -0.640 -9.694 10.585 1.00 94.00 85 GLN A O 1
ATOM 677 N N . ARG A 1 86 ? 1.594 -9.515 10.515 1.00 93.38 86 ARG A N 1
ATOM 678 C CA . ARG A 1 86 ? 1.819 -10.212 11.794 1.00 93.38 86 ARG A CA 1
ATOM 679 C C . ARG A 1 86 ? 1.264 -9.413 12.977 1.00 93.38 86 ARG A C 1
ATOM 681 O O . ARG A 1 86 ? 0.835 -10.004 13.957 1.00 93.38 86 ARG A O 1
ATOM 688 N N . GLU A 1 87 ? 1.268 -8.085 12.874 1.00 94.00 87 GLU A N 1
ATOM 689 C CA . GLU A 1 87 ? 0.687 -7.179 13.872 1.00 94.00 87 GLU A CA 1
ATOM 690 C C . GLU A 1 87 ? -0.797 -6.903 13.622 1.00 94.00 87 GLU A C 1
ATOM 692 O O . GLU A 1 87 ? -1.550 -6.717 14.572 1.00 94.00 87 GLU A O 1
ATOM 697 N N . LEU A 1 88 ? -1.215 -6.867 12.353 1.00 95.19 88 LEU A N 1
ATOM 698 C CA . LEU A 1 88 ? -2.589 -6.626 11.919 1.00 95.19 88 LEU A CA 1
ATOM 699 C C . LEU A 1 88 ? -3.093 -7.784 11.038 1.00 95.19 88 LEU A C 1
ATOM 701 O O . LEU A 1 88 ? -3.195 -7.627 9.817 1.00 95.19 88 LEU A O 1
ATOM 705 N N . PRO A 1 89 ? -3.467 -8.941 11.622 1.00 94.38 89 PRO A N 1
ATOM 706 C CA . PRO A 1 89 ? -3.890 -10.117 10.853 1.00 94.38 89 PRO A CA 1
ATOM 707 C C . PRO A 1 89 ? -5.058 -9.848 9.898 1.00 94.38 89 PRO A C 1
ATOM 709 O O . PRO A 1 89 ? -5.135 -10.442 8.824 1.00 94.38 89 PRO A O 1
ATOM 712 N N . ARG A 1 90 ? -5.931 -8.888 10.237 1.00 93.62 90 ARG A N 1
ATOM 713 C CA . ARG A 1 90 ? -7.062 -8.451 9.400 1.00 93.62 90 ARG A CA 1
ATOM 714 C C . ARG A 1 90 ? -6.639 -7.981 8.007 1.00 93.62 90 ARG A C 1
ATOM 716 O O . ARG A 1 90 ? -7.417 -8.120 7.068 1.00 93.62 90 ARG A O 1
ATOM 723 N N . MET A 1 91 ? -5.404 -7.495 7.839 1.00 95.00 91 MET A N 1
ATOM 724 C CA . MET A 1 91 ? -4.858 -7.112 6.529 1.00 95.00 91 MET A CA 1
ATOM 725 C C . MET A 1 91 ? -4.857 -8.268 5.516 1.00 95.00 91 MET A C 1
ATOM 727 O O . MET A 1 91 ? -4.835 -8.013 4.314 1.00 95.00 91 MET A O 1
ATOM 731 N N . ALA A 1 92 ? -4.910 -9.526 5.970 1.00 93.31 92 ALA A N 1
ATOM 732 C CA . ALA A 1 92 ? -5.035 -10.700 5.105 1.00 93.31 92 ALA A CA 1
ATOM 733 C C . ALA A 1 92 ? -6.351 -10.749 4.310 1.00 93.31 92 ALA A C 1
ATOM 735 O O . ALA A 1 92 ? -6.402 -11.386 3.262 1.00 93.31 92 ALA A O 1
ATOM 736 N N . LEU A 1 93 ? -7.404 -10.079 4.788 1.00 94.56 93 LEU A N 1
ATOM 737 C CA . LEU A 1 93 ? -8.713 -10.057 4.128 1.00 94.56 93 LEU A CA 1
ATOM 738 C C . LEU A 1 93 ? -8.824 -8.953 3.066 1.00 94.56 93 LEU A C 1
ATOM 740 O O . LEU A 1 93 ? -9.829 -8.883 2.359 1.00 94.56 93 LEU A O 1
ATOM 744 N N . LEU A 1 94 ? -7.813 -8.084 2.957 1.00 95.12 94 LEU A N 1
ATOM 745 C CA . LEU A 1 94 ? -7.788 -7.020 1.963 1.00 95.12 94 LEU A CA 1
ATOM 746 C C . LEU A 1 94 ? -7.478 -7.585 0.581 1.00 95.12 94 LEU A C 1
ATOM 748 O O . LEU A 1 94 ? -6.469 -8.266 0.380 1.00 95.12 94 LEU A O 1
ATOM 752 N N . ARG A 1 95 ? -8.315 -7.225 -0.392 1.00 94.25 95 ARG A N 1
ATOM 753 C CA . ARG A 1 95 ? -8.033 -7.406 -1.815 1.00 94.25 95 ARG A CA 1
ATOM 754 C C . ARG A 1 95 ? -7.580 -6.076 -2.384 1.00 94.25 95 ARG A C 1
ATOM 756 O O . ARG A 1 95 ? -8.288 -5.076 -2.273 1.00 94.25 95 ARG A O 1
ATOM 763 N N . VAL A 1 96 ? -6.392 -6.082 -2.973 1.00 94.56 96 VAL A N 1
ATOM 764 C CA . VAL A 1 96 ? -5.709 -4.870 -3.410 1.00 94.56 96 VAL A CA 1
ATOM 765 C C . VAL A 1 96 ? -5.398 -4.974 -4.890 1.00 94.56 96 VAL A C 1
ATOM 767 O O . VAL A 1 96 ? -4.859 -5.975 -5.358 1.00 94.56 96 VAL A O 1
ATOM 770 N N . THR A 1 97 ? -5.719 -3.927 -5.634 1.00 91.69 97 THR A N 1
ATOM 771 C CA . THR A 1 97 ? -5.354 -3.806 -7.043 1.00 91.69 97 THR A CA 1
ATOM 772 C C . THR A 1 97 ? -4.843 -2.400 -7.284 1.00 91.69 97 THR A C 1
ATOM 774 O O . THR A 1 97 ? -5.466 -1.432 -6.859 1.00 91.69 97 THR A O 1
ATOM 777 N N . ALA A 1 98 ? -3.699 -2.284 -7.948 1.00 87.75 98 ALA A N 1
ATOM 778 C CA . ALA A 1 98 ? -3.208 -1.003 -8.429 1.00 87.75 98 ALA A CA 1
ATOM 779 C C . ALA A 1 98 ? -3.463 -0.909 -9.931 1.00 87.75 98 ALA A C 1
ATOM 781 O O . ALA A 1 98 ? -3.191 -1.854 -10.671 1.00 87.75 98 ALA A O 1
ATOM 782 N N . TYR A 1 99 ? -3.979 0.230 -10.369 1.00 81.94 99 TYR A N 1
ATOM 783 C CA . TYR A 1 99 ? -4.178 0.552 -11.777 1.00 81.94 99 TYR A CA 1
ATOM 784 C C . TYR A 1 99 ? -3.837 2.020 -11.989 1.00 81.94 99 TYR A C 1
ATOM 786 O O . TYR A 1 99 ? -4.192 2.849 -11.163 1.00 81.94 99 TYR A O 1
ATOM 794 N N . PHE A 1 100 ? -3.123 2.323 -13.074 1.00 76.06 100 PHE A N 1
ATOM 795 C CA . PHE A 1 100 ? -2.871 3.667 -13.618 1.00 76.06 100 PHE A CA 1
ATOM 796 C C . PHE A 1 100 ? -2.947 4.829 -12.607 1.00 76.06 100 PHE A C 1
ATOM 798 O O . PHE A 1 100 ? -3.819 5.688 -12.693 1.00 76.06 100 PHE A O 1
ATOM 805 N N . GLY A 1 101 ? -2.022 4.856 -11.642 1.00 88.12 101 GLY A N 1
ATOM 806 C CA . GLY A 1 101 ? -1.918 5.960 -10.684 1.00 88.12 101 GLY A CA 1
ATOM 807 C C . GLY A 1 101 ? -2.922 5.924 -9.530 1.00 88.12 101 GLY A C 1
ATOM 808 O O . GLY A 1 101 ? -3.096 6.943 -8.872 1.00 88.12 101 GLY A O 1
ATOM 809 N N . ALA A 1 102 ? -3.555 4.787 -9.248 1.00 93.44 102 ALA A N 1
ATOM 810 C CA . ALA A 1 102 ? -4.435 4.603 -8.101 1.00 93.44 102 ALA A CA 1
ATOM 811 C C . ALA A 1 102 ? -4.309 3.206 -7.470 1.00 93.44 102 ALA A C 1
ATOM 813 O O . ALA A 1 102 ? -3.841 2.243 -8.085 1.00 93.44 102 ALA A O 1
ATOM 814 N N . LEU A 1 103 ? -4.755 3.115 -6.221 1.00 95.38 103 LEU A N 1
ATOM 815 C CA . LEU A 1 103 ? -4.908 1.908 -5.426 1.00 95.38 103 LEU A CA 1
ATOM 816 C C . LEU A 1 103 ? -6.394 1.702 -5.128 1.00 95.38 103 LEU A C 1
ATOM 818 O O . LEU A 1 103 ? -7.009 2.540 -4.473 1.00 95.38 103 LEU A O 1
ATOM 822 N N . ALA A 1 104 ? -6.953 0.574 -5.552 1.00 95.69 104 ALA A N 1
ATOM 823 C CA . ALA A 1 104 ? -8.233 0.097 -5.052 1.00 95.69 104 ALA A CA 1
ATOM 824 C C . ALA A 1 104 ? -8.016 -0.940 -3.952 1.00 95.69 104 ALA A C 1
ATOM 826 O O . ALA A 1 104 ? -7.255 -1.901 -4.115 1.00 95.69 104 ALA A O 1
ATOM 827 N N . VAL A 1 105 ? -8.715 -0.750 -2.838 1.00 96.19 105 VAL A N 1
ATOM 828 C CA . VAL A 1 105 ? -8.702 -1.637 -1.680 1.00 96.19 105 VAL A CA 1
ATOM 829 C C . VAL A 1 105 ? -10.138 -2.026 -1.361 1.00 96.19 105 VAL A C 1
ATOM 831 O O . VAL A 1 105 ? -10.991 -1.174 -1.123 1.00 96.19 105 VAL A O 1
ATOM 834 N N . SER A 1 106 ? -10.411 -3.325 -1.345 1.00 95.69 106 SER A N 1
ATOM 835 C CA . SER A 1 106 ? -11.710 -3.869 -0.953 1.00 95.69 106 SER A CA 1
ATOM 836 C C . SER A 1 106 ? -11.556 -4.881 0.177 1.00 95.69 106 SER A C 1
ATOM 838 O O . SER A 1 106 ? -10.502 -5.496 0.359 1.00 95.69 106 SER A O 1
ATOM 840 N N . ALA A 1 107 ? -12.622 -5.024 0.954 1.00 95.25 107 ALA A N 1
ATOM 841 C CA . ALA A 1 107 ? -12.724 -5.933 2.084 1.00 95.25 107 ALA A CA 1
ATOM 842 C C . ALA A 1 107 ? -14.156 -6.489 2.157 1.00 95.25 107 ALA A C 1
ATOM 844 O O . ALA A 1 107 ? -15.063 -5.858 1.607 1.00 95.25 107 ALA A O 1
ATOM 845 N N . PRO A 1 108 ? -14.383 -7.627 2.839 1.00 93.44 108 PRO A N 1
ATOM 846 C CA . PRO A 1 108 ? -15.734 -8.110 3.109 1.00 93.44 108 PRO A CA 1
ATOM 847 C C . PRO A 1 108 ? -16.608 -7.023 3.748 1.00 93.44 108 PRO A C 1
ATOM 849 O O . PRO A 1 108 ? -16.143 -6.280 4.616 1.00 93.44 108 PRO A O 1
ATOM 852 N N . ASP A 1 109 ? -17.856 -6.934 3.287 1.00 90.56 109 ASP A N 1
ATOM 853 C CA . ASP A 1 109 ? -18.908 -6.066 3.830 1.00 90.56 109 ASP A CA 1
ATOM 854 C C . ASP A 1 109 ? -18.583 -4.560 3.850 1.00 90.56 109 ASP A C 1
ATOM 856 O O . ASP A 1 109 ? -19.123 -3.802 4.658 1.00 90.56 109 ASP A O 1
ATOM 860 N N . ARG A 1 110 ? -17.695 -4.092 2.960 1.00 94.00 110 ARG A N 1
ATOM 861 C CA . ARG A 1 110 ? -17.325 -2.672 2.847 1.00 94.00 110 ARG A CA 1
ATOM 862 C C . ARG A 1 110 ? -17.285 -2.194 1.405 1.00 94.00 110 ARG A C 1
ATOM 864 O O . ARG A 1 110 ? -16.951 -2.942 0.488 1.00 94.00 110 ARG A O 1
ATOM 871 N N . SER A 1 111 ? -17.574 -0.907 1.218 1.00 95.56 111 SER A N 1
ATOM 872 C CA . SER A 1 111 ? -17.336 -0.235 -0.056 1.00 95.56 111 SER A CA 1
ATOM 873 C C . SER A 1 111 ? -15.842 -0.210 -0.379 1.00 95.56 111 SER A C 1
ATOM 875 O O . SER A 1 111 ? -14.986 -0.117 0.509 1.00 95.56 111 SER A O 1
ATOM 877 N N . THR A 1 112 ? -15.537 -0.299 -1.674 1.00 96.81 112 THR A N 1
ATOM 878 C CA . THR A 1 112 ? -14.160 -0.233 -2.168 1.00 96.81 112 THR A CA 1
ATOM 879 C C . THR A 1 112 ? -13.607 1.169 -1.948 1.00 96.81 112 THR A C 1
ATOM 881 O O . THR A 1 112 ? -14.198 2.150 -2.395 1.00 96.81 112 THR A O 1
ATOM 884 N N . LEU A 1 113 ? -12.460 1.254 -1.282 1.00 97.19 113 LEU A N 1
ATOM 885 C CA . LEU A 1 113 ? -11.662 2.467 -1.188 1.00 97.19 113 LEU A CA 1
ATOM 886 C C . LEU A 1 113 ? -10.849 2.616 -2.474 1.00 97.19 113 LEU A C 1
ATOM 888 O O . LEU A 1 113 ? -10.132 1.692 -2.850 1.00 97.19 113 LEU A O 1
ATOM 892 N N . THR A 1 114 ? -10.921 3.780 -3.115 1.00 97.00 114 THR A N 1
ATOM 893 C CA . THR A 1 114 ? -10.043 4.139 -4.236 1.00 97.00 114 THR A CA 1
ATOM 894 C C . THR A 1 114 ? -9.181 5.322 -3.830 1.00 97.00 114 THR A C 1
ATOM 896 O O . THR A 1 114 ? -9.703 6.345 -3.402 1.00 97.00 114 THR A O 1
ATOM 899 N N . VAL A 1 115 ? -7.865 5.184 -3.964 1.00 96.94 115 VAL A N 1
ATOM 900 C CA . VAL A 1 115 ? -6.885 6.189 -3.548 1.00 96.94 115 VAL A CA 1
ATOM 901 C C . VAL A 1 115 ? -5.962 6.494 -4.714 1.00 96.94 115 VAL A C 1
ATOM 903 O O . VAL A 1 115 ? -5.221 5.619 -5.155 1.00 96.94 115 VAL A O 1
ATOM 906 N N . SER A 1 116 ? -5.971 7.725 -5.213 1.00 96.75 116 SER A N 1
ATOM 907 C CA . SER A 1 116 ? -4.979 8.163 -6.198 1.00 96.75 116 SER A CA 1
ATOM 908 C C . SER A 1 116 ? -3.588 8.213 -5.567 1.00 96.75 116 SER A C 1
ATOM 910 O O . SER A 1 116 ? -3.443 8.570 -4.398 1.00 96.75 116 SER A O 1
ATOM 912 N N . VAL A 1 117 ? -2.553 7.888 -6.341 1.00 95.69 117 VAL A N 1
ATOM 913 C CA . VAL A 1 117 ? -1.157 8.113 -5.953 1.00 95.69 117 VAL A CA 1
ATOM 914 C C . VAL A 1 117 ? -1.014 9.582 -5.545 1.00 95.69 117 VAL A C 1
ATOM 916 O O . VAL A 1 117 ? -1.395 10.460 -6.327 1.00 95.69 117 VAL A O 1
ATOM 919 N N . PRO A 1 118 ? -0.504 9.870 -4.334 1.00 96.00 118 PRO A N 1
ATOM 920 C CA . PRO A 1 118 ? -0.353 11.242 -3.883 1.00 96.00 118 PRO A CA 1
ATOM 921 C C . PRO A 1 118 ? 0.547 12.029 -4.834 1.00 96.00 118 PRO A C 1
ATOM 923 O O . PRO A 1 118 ? 1.558 11.519 -5.322 1.00 96.00 118 PRO A O 1
ATOM 926 N N . ALA A 1 119 ? 0.190 13.288 -5.084 1.00 93.81 119 ALA A N 1
ATOM 927 C CA . ALA A 1 119 ? 1.031 14.181 -5.867 1.00 93.81 119 ALA A CA 1
ATOM 928 C C . ALA A 1 119 ? 2.390 14.387 -5.169 1.00 93.81 119 ALA A C 1
ATOM 930 O O . ALA A 1 119 ? 2.487 14.271 -3.949 1.00 93.81 119 ALA A O 1
ATOM 931 N N . ALA A 1 120 ? 3.438 14.731 -5.919 1.00 90.69 120 ALA A N 1
ATOM 932 C CA . ALA A 1 120 ? 4.796 14.861 -5.374 1.00 90.69 120 ALA A CA 1
ATOM 933 C C . ALA A 1 120 ? 4.911 15.883 -4.219 1.00 90.69 120 ALA A C 1
ATOM 935 O O . ALA A 1 120 ? 5.798 15.765 -3.375 1.00 90.69 120 ALA A O 1
ATOM 936 N N . GLN A 1 121 ? 4.006 16.864 -4.183 1.00 91.56 121 GLN A N 1
ATOM 937 C CA . GLN A 1 121 ? 3.878 17.893 -3.150 1.00 91.56 121 GLN A CA 1
ATOM 938 C C . GLN A 1 121 ? 2.999 17.494 -1.952 1.00 91.56 121 GLN A C 1
ATOM 940 O O . GLN A 1 121 ? 2.780 18.318 -1.064 1.00 91.56 121 GLN A O 1
ATOM 945 N N . ALA A 1 122 ? 2.439 16.281 -1.934 1.00 94.44 122 ALA A N 1
ATOM 946 C CA . ALA A 1 122 ? 1.666 15.796 -0.798 1.00 94.44 122 ALA A CA 1
ATOM 947 C C . ALA A 1 122 ? 2.527 15.775 0.482 1.00 94.44 122 ALA A C 1
ATOM 949 O O . ALA A 1 122 ? 3.755 15.661 0.392 1.00 94.44 122 ALA A O 1
ATOM 950 N N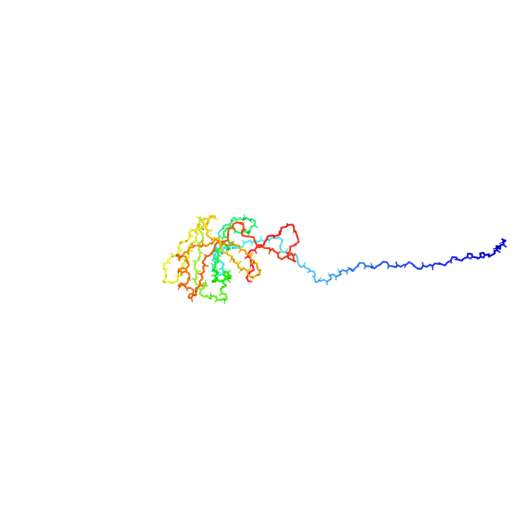 . PRO A 1 123 ? 1.912 15.873 1.677 1.00 95.75 123 PRO A N 1
ATOM 951 C CA . PRO A 1 123 ? 2.653 15.855 2.931 1.00 95.75 123 PRO A CA 1
ATOM 952 C C . PRO A 1 123 ? 3.562 14.630 3.026 1.00 95.75 123 PRO A C 1
ATOM 954 O O . PRO A 1 123 ? 3.107 13.492 2.892 1.00 95.75 123 PRO A O 1
ATOM 957 N N . ARG A 1 124 ? 4.851 14.875 3.267 1.00 95.31 124 ARG A N 1
ATOM 958 C CA . ARG A 1 124 ? 5.817 13.820 3.564 1.00 95.31 124 ARG A CA 1
ATOM 959 C C . ARG A 1 124 ? 5.740 13.462 5.035 1.00 95.31 124 ARG A C 1
ATOM 961 O O . ARG A 1 124 ? 5.718 14.336 5.899 1.00 95.31 124 ARG A O 1
ATOM 968 N N . VAL A 1 125 ? 5.714 12.167 5.308 1.00 95.62 125 VAL A N 1
ATOM 969 C CA . VAL A 1 125 ? 5.718 11.615 6.656 1.00 95.62 125 VAL A CA 1
ATOM 970 C C . VAL A 1 125 ? 6.976 10.770 6.851 1.00 95.62 125 VAL A C 1
ATOM 972 O O . VAL A 1 125 ? 7.299 9.942 5.989 1.00 95.62 125 VAL A O 1
ATOM 975 N N . PRO A 1 126 ? 7.714 10.964 7.959 1.00 95.44 126 PRO A N 1
ATOM 976 C CA . PRO A 1 126 ? 8.850 10.119 8.276 1.00 95.44 126 PRO A CA 1
ATOM 977 C C . PRO A 1 126 ? 8.340 8.724 8.620 1.00 95.44 126 PRO A C 1
ATOM 979 O O . PRO A 1 126 ? 7.449 8.561 9.455 1.00 95.44 126 PRO A O 1
ATOM 982 N N . VAL A 1 127 ? 8.920 7.711 7.988 1.00 95.50 127 VAL A N 1
ATOM 983 C CA . VAL A 1 127 ? 8.537 6.320 8.193 1.00 95.50 127 VAL A CA 1
ATOM 984 C C . VAL A 1 127 ? 9.737 5.457 8.529 1.00 95.50 127 VAL A C 1
ATOM 986 O O . VAL A 1 127 ? 10.844 5.649 8.023 1.00 95.50 127 VAL A O 1
ATOM 989 N N . THR A 1 128 ? 9.506 4.481 9.401 1.00 93.94 128 THR A N 1
ATOM 990 C CA . THR A 1 128 ? 10.490 3.450 9.725 1.00 93.94 128 THR A CA 1
ATOM 991 C C . THR A 1 128 ? 10.005 2.113 9.192 1.00 93.94 128 THR A C 1
ATOM 993 O O . THR A 1 128 ? 9.015 1.556 9.675 1.00 93.94 128 THR A O 1
ATOM 996 N N . VAL A 1 129 ? 10.725 1.582 8.206 1.00 89.00 129 VAL A N 1
ATOM 997 C CA . VAL A 1 129 ? 10.488 0.255 7.636 1.00 89.00 129 VAL A CA 1
ATOM 998 C C . VAL A 1 129 ? 11.608 -0.659 8.111 1.00 89.00 129 VAL A C 1
ATOM 1000 O O . VAL A 1 129 ? 12.748 -0.569 7.657 1.00 89.00 129 VAL A O 1
ATOM 1003 N N . TRP A 1 130 ? 11.287 -1.552 9.046 1.00 85.00 130 TRP A N 1
ATOM 1004 C CA . TRP A 1 130 ? 12.273 -2.373 9.752 1.00 85.00 130 TRP A CA 1
ATOM 1005 C C . TRP A 1 130 ? 13.300 -1.516 10.511 1.00 85.00 130 TRP A C 1
ATOM 1007 O O . TRP A 1 130 ? 12.977 -0.987 11.569 1.00 85.00 130 TRP A O 1
ATOM 1017 N N . ARG A 1 131 ? 14.527 -1.386 9.994 1.00 84.25 131 ARG A N 1
ATOM 1018 C CA . ARG A 1 131 ? 15.595 -0.549 10.569 1.00 84.25 131 ARG A CA 1
ATOM 1019 C C . ARG A 1 131 ? 15.852 0.719 9.751 1.00 84.25 131 ARG A C 1
ATOM 1021 O O . ARG A 1 131 ? 16.625 1.565 10.188 1.00 84.25 131 ARG A O 1
ATOM 1028 N N . ASP A 1 132 ? 15.202 0.851 8.598 1.00 85.62 132 ASP A N 1
ATOM 1029 C CA . ASP A 1 132 ? 15.466 1.924 7.647 1.00 85.62 132 ASP A CA 1
ATOM 1030 C C . ASP A 1 132 ? 14.495 3.077 7.880 1.00 85.62 132 ASP A C 1
ATOM 1032 O O . ASP A 1 132 ? 13.285 2.868 7.992 1.00 85.62 132 ASP A O 1
ATOM 1036 N N . ARG A 1 133 ? 15.028 4.299 7.924 1.00 88.75 133 ARG A N 1
ATOM 1037 C CA . ARG A 1 133 ? 14.241 5.534 7.979 1.00 88.75 133 ARG A CA 1
ATOM 1038 C C . ARG A 1 133 ? 14.190 6.173 6.601 1.00 88.75 133 ARG A C 1
ATOM 1040 O O . ARG A 1 133 ? 15.213 6.273 5.931 1.00 88.75 133 ARG A O 1
ATOM 1047 N N . CYS A 1 134 ? 13.000 6.577 6.194 1.00 90.75 134 CYS A N 1
ATOM 1048 C CA . CYS A 1 134 ? 12.706 7.126 4.874 1.00 90.75 134 CYS A CA 1
ATOM 1049 C C . CYS A 1 134 ? 11.486 8.052 4.963 1.00 90.75 134 CYS A C 1
ATOM 1051 O O . CYS A 1 134 ? 10.869 8.160 6.021 1.00 90.75 134 CYS A O 1
ATOM 1053 N N . GLU A 1 135 ? 11.147 8.734 3.872 1.00 93.69 135 GLU A N 1
ATOM 1054 C CA . GLU A 1 135 ? 9.979 9.615 3.801 1.00 93.69 135 GLU A CA 1
ATOM 1055 C C . GLU A 1 135 ? 8.982 9.089 2.776 1.00 93.69 135 GLU A C 1
ATOM 1057 O O . GLU A 1 135 ? 9.349 8.820 1.636 1.00 93.69 135 GLU A O 1
ATOM 1062 N N . ALA A 1 136 ? 7.723 8.951 3.181 1.00 96.00 136 ALA A N 1
ATOM 1063 C CA . ALA A 1 136 ? 6.623 8.542 2.314 1.00 96.00 136 ALA A CA 1
ATOM 1064 C C . ALA A 1 136 ? 5.591 9.669 2.193 1.00 96.00 136 ALA A C 1
ATOM 1066 O O . ALA A 1 136 ? 5.565 10.576 3.019 1.00 96.00 136 ALA A O 1
ATOM 1067 N N . LEU A 1 137 ? 4.740 9.622 1.173 1.00 97.56 137 LEU A N 1
ATOM 1068 C CA . LEU A 1 137 ? 3.661 10.585 0.965 1.00 97.56 137 LEU A CA 1
ATOM 1069 C C . LEU A 1 137 ? 2.382 10.108 1.656 1.00 97.56 137 LEU A C 1
ATOM 1071 O O . LEU A 1 137 ? 1.994 8.948 1.508 1.00 97.56 137 LEU A O 1
ATOM 1075 N N . ASP A 1 138 ? 1.718 10.995 2.389 1.00 97.62 138 ASP A N 1
ATOM 1076 C CA . ASP A 1 138 ? 0.430 10.710 3.022 1.00 97.62 138 ASP A CA 1
ATOM 1077 C C . ASP A 1 138 ? -0.689 10.569 1.978 1.00 97.62 138 ASP A C 1
ATOM 1079 O O . ASP A 1 138 ? -0.818 11.395 1.073 1.00 97.62 138 ASP A O 1
ATOM 1083 N N . ALA A 1 139 ? -1.514 9.530 2.115 1.00 97.75 139 ALA A N 1
ATOM 1084 C CA . ALA A 1 139 ? -2.628 9.257 1.208 1.00 97.75 139 ALA A CA 1
ATOM 1085 C C . ALA A 1 139 ? -3.929 10.012 1.544 1.00 97.75 139 ALA A C 1
ATOM 1087 O O . ALA A 1 139 ? -4.942 9.835 0.866 1.00 97.75 139 ALA A O 1
ATOM 1088 N N . GLY A 1 140 ? -3.922 10.842 2.586 1.00 97.56 140 GLY A N 1
ATOM 1089 C CA . GLY A 1 140 ? -5.047 11.666 3.004 1.00 97.56 140 GLY A CA 1
ATOM 1090 C C . GLY A 1 140 ? -5.964 11.009 4.038 1.00 97.56 140 GLY A C 1
ATOM 1091 O O . GLY A 1 140 ? -5.921 9.807 4.315 1.00 97.56 140 GLY A O 1
ATOM 1092 N N . ASP A 1 141 ? -6.821 11.837 4.637 1.00 97.81 141 ASP A N 1
ATOM 1093 C CA . ASP A 1 141 ? -7.648 11.437 5.780 1.00 97.81 141 ASP A CA 1
ATOM 1094 C C . ASP A 1 141 ? -8.764 10.459 5.418 1.00 97.81 141 ASP A C 1
ATOM 1096 O O . ASP A 1 141 ? -9.203 9.688 6.267 1.00 97.81 141 ASP A O 1
ATOM 1100 N N . GLU A 1 142 ? -9.235 10.464 4.172 1.00 97.88 142 GLU A N 1
ATOM 1101 C CA . GLU A 1 142 ? -10.229 9.494 3.713 1.00 97.88 142 GLU A CA 1
ATOM 1102 C C . GLU A 1 142 ? -9.661 8.073 3.726 1.00 97.88 142 GLU A C 1
ATOM 1104 O O . GLU A 1 142 ? -10.255 7.176 4.331 1.00 97.88 142 GLU A O 1
ATOM 1109 N N . ALA A 1 143 ? -8.468 7.894 3.150 1.00 97.88 143 ALA A N 1
ATOM 1110 C CA . ALA A 1 143 ? -7.760 6.625 3.182 1.00 97.88 143 ALA A CA 1
ATOM 1111 C C . ALA A 1 143 ? -7.446 6.205 4.625 1.00 97.88 143 ALA A C 1
ATOM 1113 O O . ALA A 1 143 ? -7.687 5.055 4.994 1.00 97.88 143 ALA A O 1
ATOM 1114 N N . ALA A 1 144 ? -6.980 7.136 5.466 1.00 98.06 144 ALA A N 1
ATOM 1115 C CA . ALA A 1 144 ? -6.724 6.859 6.877 1.00 98.06 144 ALA A CA 1
ATOM 1116 C C . ALA A 1 144 ? -7.994 6.391 7.609 1.00 98.06 144 ALA A C 1
ATOM 1118 O O . ALA A 1 144 ? -7.972 5.344 8.248 1.00 98.06 144 ALA A O 1
ATOM 1119 N N . ARG A 1 145 ? -9.128 7.095 7.469 1.00 98.31 145 ARG A N 1
ATOM 1120 C CA . ARG A 1 145 ? -10.403 6.706 8.101 1.00 98.31 145 ARG A CA 1
ATOM 1121 C C . ARG A 1 145 ? -10.847 5.308 7.685 1.00 98.31 145 ARG A C 1
ATOM 1123 O O . ARG A 1 145 ? -11.224 4.517 8.549 1.00 98.31 145 ARG A O 1
ATOM 1130 N N . TRP A 1 146 ? -10.786 4.994 6.391 1.00 98.19 146 TRP A N 1
ATOM 1131 C CA . TRP A 1 146 ? -11.179 3.677 5.889 1.00 98.19 146 TRP A CA 1
ATOM 1132 C C . TRP A 1 146 ? -10.276 2.573 6.452 1.00 98.19 146 TRP A C 1
ATOM 1134 O O . TRP A 1 146 ? -10.778 1.585 6.992 1.00 98.19 146 TRP A O 1
ATOM 1144 N N . MET A 1 147 ? -8.950 2.760 6.399 1.00 97.69 147 MET A N 1
ATOM 1145 C CA . MET A 1 147 ? -7.994 1.758 6.882 1.00 97.69 147 MET A CA 1
ATOM 1146 C C . MET A 1 147 ? -8.085 1.588 8.402 1.00 97.69 147 MET A C 1
ATOM 1148 O O . MET A 1 147 ? -8.160 0.452 8.864 1.00 97.69 147 MET A O 1
ATOM 1152 N N . CYS A 1 148 ? -8.181 2.681 9.169 1.00 97.62 148 CYS A N 1
ATOM 1153 C CA . CYS A 1 148 ? -8.389 2.651 10.619 1.00 97.62 148 CYS A CA 1
ATOM 1154 C C . CYS A 1 148 ? -9.641 1.861 10.998 1.00 97.62 148 CYS A C 1
ATOM 1156 O O . CYS A 1 148 ? -9.587 0.988 11.862 1.00 97.62 148 CYS A O 1
ATOM 1158 N N . ALA A 1 149 ? -10.764 2.142 10.331 1.00 97.00 149 ALA A N 1
ATOM 1159 C CA . ALA A 1 149 ? -12.026 1.462 10.596 1.00 97.00 149 ALA A CA 1
ATOM 1160 C C . ALA A 1 149 ? -11.980 -0.028 10.231 1.00 97.00 149 ALA A C 1
ATOM 1162 O O . ALA A 1 149 ? -12.707 -0.823 10.824 1.00 97.00 149 ALA A O 1
ATOM 1163 N N . PHE A 1 150 ? -11.167 -0.415 9.245 1.00 96.69 150 PHE A N 1
ATOM 1164 C CA . PHE A 1 150 ? -11.036 -1.806 8.827 1.00 96.69 150 PHE A CA 1
ATOM 1165 C C . PHE A 1 150 ? -10.075 -2.613 9.713 1.00 96.69 150 PHE A C 1
ATOM 1167 O O . PHE A 1 150 ? -10.389 -3.751 10.075 1.00 96.69 150 PHE A O 1
ATOM 1174 N N . VAL A 1 151 ? -8.911 -2.048 10.046 1.00 95.25 151 VAL A N 1
ATOM 1175 C CA . VAL A 1 151 ? -7.877 -2.714 10.859 1.00 95.25 151 VAL A CA 1
ATOM 1176 C C . VAL A 1 151 ? -8.070 -2.524 12.363 1.00 95.25 151 VAL A C 1
ATOM 1178 O O . VAL A 1 151 ? -7.325 -3.122 13.133 1.00 95.25 151 VAL A O 1
ATOM 1181 N N . GLU A 1 152 ? -9.061 -1.721 12.766 1.00 95.88 152 GLU A N 1
ATOM 1182 C CA . GLU A 1 152 ? -9.435 -1.440 14.161 1.00 95.88 152 GLU A CA 1
ATOM 1183 C C . GLU A 1 152 ? -8.272 -0.847 14.977 1.00 95.88 152 GLU A C 1
ATOM 1185 O O . GLU A 1 152 ? -8.094 -1.118 16.164 1.00 95.88 152 GLU A O 1
ATOM 1190 N N . ARG A 1 153 ? -7.448 -0.023 14.319 1.00 96.25 153 ARG A N 1
ATOM 1191 C CA . ARG A 1 153 ? -6.280 0.635 14.912 1.00 96.25 153 ARG A CA 1
ATOM 1192 C C . ARG A 1 153 ? -5.972 1.936 14.186 1.00 96.25 153 ARG A C 1
ATOM 1194 O O . ARG A 1 153 ? -6.083 2.000 12.965 1.00 96.25 153 ARG A O 1
ATOM 1201 N N . GLU A 1 154 ? -5.517 2.944 14.926 1.00 97.12 154 GLU A N 1
ATOM 1202 C CA . GLU A 1 154 ? -4.989 4.172 14.328 1.00 97.12 154 GLU A CA 1
ATOM 1203 C C . GLU A 1 154 ? -3.802 3.867 13.405 1.00 97.12 154 GLU A C 1
ATOM 1205 O O . GLU A 1 154 ? -2.784 3.310 13.828 1.00 97.12 154 GLU A O 1
ATOM 1210 N N . CYS A 1 155 ? -3.939 4.239 12.137 1.00 97.88 155 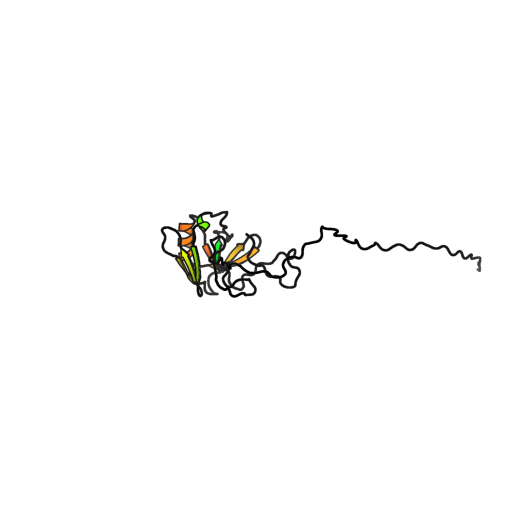CYS A N 1
ATOM 1211 C CA . CYS A 1 155 ? -2.907 4.103 11.126 1.00 97.88 155 CYS A CA 1
ATOM 1212 C C . CYS A 1 155 ? -3.087 5.140 10.013 1.00 97.88 155 CYS A C 1
ATOM 1214 O O . CYS A 1 155 ? -4.141 5.762 9.873 1.00 97.88 155 CYS A O 1
ATOM 1216 N N . ARG A 1 156 ? -2.047 5.312 9.199 1.00 98.06 156 ARG A N 1
ATOM 1217 C CA . ARG A 1 156 ? -2.116 6.062 7.945 1.00 98.06 156 ARG A CA 1
ATOM 1218 C C . ARG A 1 156 ? -1.677 5.183 6.789 1.00 98.06 156 ARG A C 1
ATOM 1220 O O . ARG A 1 156 ? -0.729 4.408 6.917 1.00 98.06 156 ARG A O 1
ATOM 1227 N N . LEU A 1 157 ? -2.383 5.304 5.669 1.00 98.25 157 LEU A N 1
ATOM 1228 C CA . LEU A 1 157 ? -1.935 4.768 4.391 1.00 98.25 157 LEU A CA 1
ATOM 1229 C C . LEU A 1 157 ? -0.939 5.756 3.788 1.00 98.25 157 LEU A C 1
ATOM 1231 O O . LEU A 1 157 ? -1.218 6.952 3.719 1.00 98.25 157 LEU A O 1
ATOM 1235 N N . VAL A 1 158 ? 0.215 5.254 3.364 1.00 98.00 158 VAL A N 1
ATOM 1236 C CA . VAL A 1 158 ? 1.279 6.076 2.786 1.00 98.00 158 VAL A CA 1
ATOM 1237 C C . VAL A 1 158 ? 1.817 5.443 1.508 1.00 98.00 158 VAL A C 1
ATOM 1239 O O . VAL A 1 158 ? 1.774 4.218 1.342 1.00 98.00 158 VAL A O 1
ATOM 1242 N N . TYR A 1 159 ? 2.335 6.286 0.620 1.00 96.69 159 TYR A N 1
ATOM 1243 C CA . TYR A 1 159 ? 2.924 5.913 -0.661 1.00 96.69 159 TYR A CA 1
ATOM 1244 C C . TYR A 1 159 ? 4.435 6.163 -0.668 1.00 96.69 159 TYR A C 1
ATOM 1246 O O . TYR A 1 159 ? 4.896 7.219 -0.247 1.00 96.69 159 TYR A O 1
ATOM 1254 N N . ALA A 1 160 ? 5.210 5.204 -1.161 1.00 94.00 160 ALA A N 1
ATOM 1255 C CA . ALA A 1 160 ? 6.653 5.274 -1.338 1.00 94.00 160 ALA A CA 1
ATOM 1256 C C . ALA A 1 160 ? 6.986 5.822 -2.744 1.00 94.00 160 ALA A C 1
ATOM 1258 O O . ALA A 1 160 ? 6.908 5.055 -3.712 1.00 94.00 160 ALA A O 1
ATOM 1259 N N . PRO A 1 161 ? 7.345 7.116 -2.878 1.00 90.50 161 PRO A N 1
ATOM 1260 C CA . PRO A 1 161 ? 7.714 7.722 -4.162 1.00 90.50 161 PRO A CA 1
ATOM 1261 C C . PRO A 1 161 ? 9.023 7.156 -4.741 1.00 90.50 161 PRO A C 1
ATOM 1263 O O . PRO A 1 161 ? 9.692 6.326 -4.133 1.00 90.50 161 PRO A O 1
ATOM 1266 N N . ASP A 1 162 ? 9.418 7.590 -5.937 1.00 83.94 162 ASP A N 1
ATOM 1267 C CA . ASP A 1 162 ? 10.617 7.065 -6.612 1.00 83.94 162 ASP A CA 1
ATOM 1268 C C . ASP A 1 162 ? 11.938 7.446 -5.927 1.00 83.94 162 ASP A C 1
ATOM 1270 O O . ASP A 1 162 ? 12.962 6.798 -6.145 1.00 83.94 162 ASP A O 1
ATOM 1274 N N . ASP A 1 163 ? 11.937 8.484 -5.096 1.00 81.12 163 ASP A N 1
ATOM 1275 C CA . ASP A 1 163 ? 13.043 8.873 -4.217 1.00 81.12 163 ASP A CA 1
ATOM 1276 C C . ASP A 1 163 ? 12.996 8.153 -2.854 1.00 81.12 163 ASP A C 1
ATOM 1278 O O . ASP A 1 163 ? 13.835 8.401 -1.987 1.00 81.12 163 ASP A O 1
ATOM 1282 N N . PHE A 1 164 ? 12.066 7.208 -2.669 1.00 77.88 164 PHE A N 1
ATOM 1283 C CA . PHE A 1 164 ? 12.018 6.315 -1.515 1.00 77.88 164 PHE A CA 1
ATOM 1284 C C . PHE A 1 164 ? 13.144 5.278 -1.597 1.00 77.88 164 PHE A C 1
ATOM 1286 O O . PHE A 1 164 ? 12.998 4.183 -2.144 1.00 77.88 164 PHE A O 1
ATOM 1293 N N . LEU A 1 165 ? 14.303 5.634 -1.051 1.00 73.81 165 LEU A N 1
ATOM 1294 C CA . LEU A 1 165 ? 15.495 4.796 -1.082 1.00 73.81 165 LEU A CA 1
ATOM 1295 C C . LEU A 1 165 ? 15.700 4.095 0.260 1.00 73.81 165 LEU A C 1
ATOM 1297 O O . LEU A 1 165 ? 15.864 4.735 1.297 1.00 73.81 165 LEU A O 1
ATOM 1301 N N . ARG A 1 166 ? 15.745 2.759 0.229 1.00 71.56 166 ARG A N 1
ATOM 1302 C CA . ARG A 1 166 ? 16.161 1.941 1.372 1.00 71.56 166 ARG A CA 1
ATOM 1303 C C . ARG A 1 166 ? 17.586 1.428 1.153 1.00 71.56 166 ARG A C 1
ATOM 1305 O O . ARG A 1 166 ? 17.815 0.741 0.152 1.00 71.56 166 ARG A O 1
ATOM 1312 N N . PRO A 1 167 ? 18.536 1.731 2.057 1.00 63.97 167 PRO A N 1
ATOM 1313 C CA . PRO A 1 167 ? 19.889 1.201 1.960 1.00 63.97 167 PRO A CA 1
ATOM 1314 C C . PRO A 1 167 ? 19.875 -0.329 2.010 1.00 63.97 167 PRO A C 1
ATOM 1316 O O . PRO A 1 167 ? 19.236 -0.921 2.880 1.00 63.97 167 PRO A O 1
ATOM 1319 N N . VAL A 1 168 ? 20.600 -0.988 1.103 1.00 61.84 168 VAL A N 1
ATOM 1320 C CA . VAL A 1 168 ? 20.864 -2.427 1.255 1.00 61.84 168 VAL A CA 1
ATOM 1321 C C . VAL A 1 168 ? 21.979 -2.625 2.246 1.00 61.84 168 VAL A C 1
ATOM 1323 O O . VAL A 1 168 ? 23.002 -1.939 2.210 1.00 61.84 168 VAL A O 1
ATOM 1326 N N . ASP A 1 169 ? 21.806 -3.630 3.090 1.00 57.00 169 ASP A N 1
ATOM 1327 C CA . ASP A 1 169 ? 22.908 -4.178 3.851 1.00 57.00 169 ASP A CA 1
ATOM 1328 C C . ASP A 1 169 ? 24.001 -4.686 2.895 1.00 57.00 169 ASP A C 1
ATOM 1330 O O . ASP A 1 169 ? 23.806 -5.660 2.162 1.00 57.00 169 ASP A O 1
ATOM 1334 N N . ARG A 1 170 ? 25.160 -4.021 2.922 1.00 54.69 170 ARG A N 1
ATOM 1335 C CA . ARG A 1 170 ? 26.306 -4.302 2.046 1.00 54.69 170 ARG A CA 1
ATOM 1336 C C . ARG A 1 170 ? 26.813 -5.741 2.160 1.00 54.69 170 ARG A C 1
ATOM 1338 O O . ARG A 1 170 ? 27.452 -6.210 1.228 1.00 54.69 170 ARG A O 1
ATOM 1345 N N . ALA A 1 171 ? 26.499 -6.456 3.244 1.00 58.69 171 ALA A N 1
ATOM 1346 C CA . ALA A 1 171 ? 26.828 -7.874 3.388 1.00 58.69 171 ALA A CA 1
ATOM 1347 C C . ALA A 1 171 ? 26.138 -8.781 2.346 1.00 58.69 171 ALA A C 1
ATOM 1349 O O . ALA A 1 171 ? 26.569 -9.912 2.148 1.00 58.69 171 ALA A O 1
ATOM 1350 N N . HIS A 1 172 ? 25.087 -8.295 1.674 1.00 53.62 172 HIS A N 1
ATOM 1351 C CA . HIS A 1 172 ? 24.279 -9.067 0.724 1.00 53.62 172 HIS A CA 1
ATOM 1352 C C . HIS A 1 172 ? 24.440 -8.611 -0.736 1.00 53.62 172 HIS A C 1
ATOM 1354 O O . HIS A 1 172 ? 23.695 -9.071 -1.598 1.00 53.62 172 HIS A O 1
ATOM 1360 N N . VAL A 1 173 ? 25.384 -7.707 -1.029 1.00 51.28 173 VAL A N 1
ATOM 1361 C CA . VAL A 1 173 ? 25.595 -7.164 -2.379 1.00 51.28 173 VAL A CA 1
ATOM 1362 C C . VAL A 1 173 ? 27.052 -7.350 -2.792 1.00 51.28 173 VAL A C 1
ATOM 1364 O O . VAL A 1 173 ? 27.942 -6.656 -2.309 1.00 51.28 173 VAL A O 1
ATOM 1367 N N . SER A 1 174 ? 27.302 -8.256 -3.736 1.00 45.28 174 SER A N 1
ATOM 1368 C CA . SER A 1 174 ? 28.571 -8.333 -4.465 1.00 45.28 174 SER A CA 1
ATOM 1369 C C . SER A 1 174 ? 28.439 -7.567 -5.788 1.00 45.28 174 SER A C 1
ATOM 1371 O O . SER A 1 174 ? 28.234 -8.162 -6.842 1.00 45.28 174 SER A O 1
ATOM 1373 N N . GLY A 1 175 ? 28.471 -6.234 -5.742 1.00 49.38 175 GLY A N 1
ATOM 1374 C CA . GLY A 1 175 ? 28.294 -5.394 -6.932 1.00 49.38 175 GLY A CA 1
ATOM 1375 C C . GLY A 1 175 ? 28.043 -3.919 -6.614 1.00 49.38 175 GLY A C 1
ATOM 1376 O O . GLY A 1 175 ? 27.804 -3.552 -5.467 1.00 49.38 175 GLY A O 1
ATOM 1377 N N . ARG A 1 176 ? 28.118 -3.051 -7.633 1.00 43.25 176 ARG A N 1
ATOM 1378 C CA . ARG A 1 176 ? 28.000 -1.581 -7.506 1.00 43.25 176 ARG A CA 1
ATOM 1379 C C . ARG A 1 176 ? 26.561 -1.062 -7.308 1.00 43.25 176 ARG A C 1
ATOM 1381 O O . ARG A 1 176 ? 26.384 0.148 -7.207 1.00 43.25 176 ARG A O 1
ATOM 1388 N N . GLU A 1 177 ? 25.552 -1.929 -7.237 1.00 48.78 177 GLU A N 1
ATOM 1389 C CA . GLU A 1 177 ? 24.147 -1.533 -7.052 1.00 48.78 177 GLU A CA 1
ATOM 1390 C C . GLU A 1 177 ? 23.728 -1.593 -5.579 1.00 48.78 177 GLU A C 1
ATOM 1392 O O . GLU A 1 177 ? 23.505 -2.650 -5.002 1.00 48.78 177 GLU A O 1
ATOM 1397 N N . LEU A 1 178 ? 23.621 -0.418 -4.957 1.00 49.69 178 LEU A N 1
ATOM 1398 C CA . LEU A 1 178 ? 23.339 -0.231 -3.528 1.00 49.69 178 LEU A CA 1
ATOM 1399 C C . LEU A 1 178 ? 21.833 -0.155 -3.193 1.00 49.69 178 LEU A C 1
ATOM 1401 O O . LEU A 1 178 ? 21.473 0.421 -2.165 1.00 49.69 178 LEU A O 1
ATOM 1405 N N . MET A 1 179 ? 20.943 -0.682 -4.043 1.00 50.59 179 MET A N 1
ATOM 1406 C CA . MET A 1 179 ? 19.493 -0.452 -3.930 1.00 50.59 179 MET A CA 1
ATOM 1407 C C . MET A 1 179 ? 18.719 -1.717 -3.561 1.00 50.59 179 MET A C 1
ATOM 1409 O O . MET A 1 179 ? 18.873 -2.769 -4.174 1.00 50.59 179 MET A O 1
ATOM 1413 N N . GLY A 1 180 ? 17.912 -1.622 -2.503 1.00 46.38 180 GLY A N 1
ATOM 1414 C CA . GLY A 1 180 ? 17.248 -2.779 -1.917 1.00 46.38 180 GLY A CA 1
ATOM 1415 C C . GLY A 1 180 ? 15.943 -3.091 -2.585 1.00 46.38 180 GLY A C 1
ATOM 1416 O O . GLY A 1 180 ? 15.038 -2.263 -2.582 1.00 46.38 180 GLY A O 1
ATOM 1417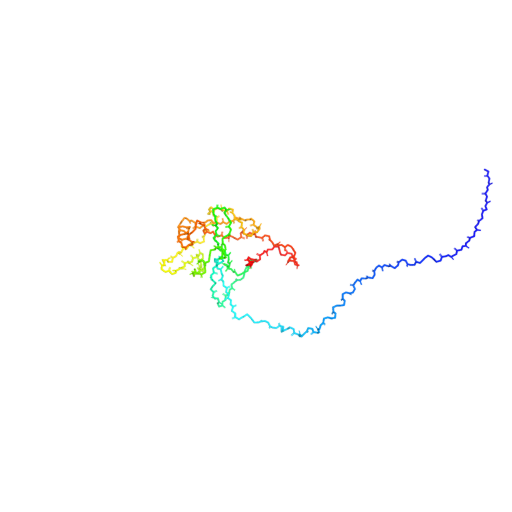 N N . VAL A 1 181 ? 15.800 -4.330 -3.043 1.00 47.94 181 VAL A N 1
ATOM 1418 C CA . VAL A 1 181 ? 14.476 -4.904 -3.257 1.00 47.94 181 VAL A CA 1
ATOM 1419 C C . VAL A 1 181 ? 13.710 -4.850 -1.937 1.00 47.94 181 VAL A C 1
ATOM 1421 O O . VAL A 1 181 ? 14.198 -5.281 -0.887 1.00 47.94 181 VAL A O 1
ATOM 1424 N N . ASN A 1 182 ? 12.489 -4.314 -1.980 1.00 48.97 182 ASN A N 1
ATOM 1425 C CA . ASN A 1 182 ? 11.609 -4.120 -0.823 1.00 48.97 182 ASN A CA 1
ATOM 1426 C C . ASN A 1 182 ? 11.023 -5.467 -0.321 1.00 48.97 182 ASN A C 1
ATOM 1428 O O . ASN A 1 182 ? 9.866 -5.562 0.098 1.00 48.97 182 ASN A O 1
ATOM 1432 N N . SER A 1 183 ? 11.818 -6.544 -0.397 1.00 40.84 183 SER A N 1
ATOM 1433 C CA . SER A 1 183 ? 11.403 -7.943 -0.360 1.00 40.84 183 SER A CA 1
ATOM 1434 C C . SER A 1 183 ? 11.435 -8.598 1.022 1.00 40.84 183 SER A C 1
ATOM 1436 O O . SER A 1 183 ? 10.777 -9.621 1.179 1.00 40.84 183 SER A O 1
ATOM 1438 N N . ARG A 1 184 ? 12.090 -8.016 2.042 1.00 37.84 184 ARG A N 1
ATOM 1439 C CA . ARG A 1 184 ? 12.129 -8.620 3.393 1.00 37.84 184 ARG A CA 1
ATOM 1440 C C . ARG A 1 184 ? 10.718 -8.690 4.007 1.00 37.84 184 ARG A C 1
ATOM 1442 O O . ARG A 1 184 ? 10.147 -7.655 4.387 1.00 37.84 184 ARG A O 1
ATOM 1449 N N . LEU A 1 185 ? 10.166 -9.905 3.995 1.00 35.47 185 LEU A N 1
ATOM 1450 C CA . LEU A 1 185 ? 9.065 -10.414 4.819 1.00 35.47 185 LEU A CA 1
ATOM 1451 C C . LEU A 1 185 ? 9.617 -10.893 6.165 1.00 35.47 185 LEU A C 1
ATOM 1453 O O . LEU A 1 185 ? 10.799 -11.288 6.203 1.00 35.47 185 LEU A O 1
#

Radius of gyration: 29.84 Å; chains: 1; bounding box: 116×52×34 Å

Foldseek 3Di:
DDDDDDDDDDDDDDDDPDDDDPPPPPPPDPPPDPDPPDDDDPWDWAALEAQEDTDTDPDFDQDLQGTVNHRQKFKAAPQQETDHCVNQVLRHQWDWDDDDQWIWIDGPPDDIDIFGNDDPPADWDWHDYPNWIWTWHFRDDVQQVVVCVRSVHRITMTGQDPPGFGFDDPVPDPDDSRGDRPPDD

Secondary structure (DSSP, 8-state):
------------PPP--PPPPP--------------S------EEE-SBTTS--EEES---EETTEETTTT-EEEE-TT-BBPPTTT-GGGGG-EEEEETTEEEEE-TTSPPEEEEPPPTTSPEEEEEETTEEEEEEE--HHHHHHHHHHHTS--EEEE--TT-PPBP-GGG--SS--B--TT--